Protein AF-Q01RL0-F1 (afdb_monomer_lite)

pLDDT: mean 75.85, std 22.31, range [28.84, 98.56]

Organism: Solibacter usitatus (strain Ellin6076) (NCBI:txid234267)

Radius of gyration: 27.6 Å; chains: 1; bounding box: 67×48×100 Å

Secondary structure (DSSP, 8-state):
---------------------------------------------------S-HHHHHHHTTTTGGGGEE-TT-PBPSSHHHHHHHHHTT---EEPPEEEEEESSEEE-S-EEE---S--S--B-S--SEE-S-TT-TT-EEEE-TTS-EEEE-TT-TT-GGG-SEE-S--S-TT-EEEE-TTS-EEEEPSSSS--EEEE-S-TT-TT-EEEEETTS-EEEES-B---

Sequence (228 aa):
MRLLPRITQLLTSQNHTIVKRTNEIDMRRLLIAAACLIIPGLTGAAAYAAGGSNSAAAALCQKGGYVNLTRADFSNFSNTGECVSYAAKGGKLVPIRATLVLTESTSITTPKCWEAVGPTGVTPTGTALWNSGTFQHEGASLCFQADGNLVIYEAGHVGDPAYAPWDTKTYNNPGAFLAFQGDGNLVIYTALPNPVPLWSSGTSGHPSDCVIFQGDGNLVIYPGCTKP

Structure (mmCIF, N/CA/C/O backbone):
data_AF-Q01RL0-F1
#
_entry.id   AF-Q01RL0-F1
#
loop_
_atom_site.group_PDB
_atom_site.id
_atom_site.type_symbol
_atom_site.label_atom_id
_atom_site.label_alt_id
_atom_site.label_comp_id
_atom_site.label_asym_id
_atom_site.label_entity_id
_atom_site.label_seq_id
_atom_site.pdbx_PDB_ins_code
_atom_site.Cartn_x
_atom_site.Cartn_y
_atom_site.Cartn_z
_atom_site.occupancy
_atom_site.B_iso_or_equiv
_atom_site.auth_seq_id
_atom_site.auth_comp_id
_atom_site.auth_asym_id
_atom_site.auth_atom_id
_atom_site.pdbx_PDB_model_num
ATOM 1 N N . MET A 1 1 ? 29.140 -3.242 73.134 1.00 39.56 1 MET A N 1
ATOM 2 C CA . MET A 1 1 ? 30.323 -4.098 72.881 1.00 39.56 1 MET A CA 1
ATOM 3 C C . MET A 1 1 ? 30.632 -4.027 71.385 1.00 39.56 1 MET A C 1
ATOM 5 O O . MET A 1 1 ? 29.720 -3.779 70.613 1.00 39.56 1 MET A O 1
ATOM 9 N N . ARG A 1 2 ? 31.914 -4.054 71.020 1.00 38.38 2 ARG A N 1
ATOM 10 C CA . ARG A 1 2 ? 32.546 -3.442 69.831 1.00 38.38 2 ARG A CA 1
ATOM 11 C C . ARG A 1 2 ? 32.530 -4.312 68.543 1.00 38.38 2 ARG A C 1
ATOM 13 O O . ARG A 1 2 ? 32.682 -5.518 68.654 1.00 38.38 2 ARG A O 1
ATOM 20 N N . LEU A 1 3 ? 32.547 -3.613 67.390 1.00 35.66 3 LEU A N 1
ATOM 21 C CA . LEU A 1 3 ? 33.226 -3.881 66.089 1.00 35.66 3 LEU A CA 1
ATOM 22 C C . LEU A 1 3 ? 32.624 -4.834 65.013 1.00 35.66 3 LEU A C 1
ATOM 24 O O . LEU A 1 3 ? 32.505 -6.035 65.209 1.00 35.66 3 LEU A O 1
ATOM 28 N N . LEU A 1 4 ? 32.401 -4.262 63.814 1.00 42.12 4 LEU A N 1
ATOM 29 C CA . LEU A 1 4 ? 32.601 -4.841 62.456 1.00 42.12 4 LEU A CA 1
ATOM 30 C C . LEU A 1 4 ? 34.046 -4.502 61.991 1.00 42.12 4 LEU A C 1
ATOM 32 O O . LEU A 1 4 ? 34.548 -3.487 62.491 1.00 42.12 4 LEU A O 1
ATOM 36 N N . PRO A 1 5 ? 34.740 -5.258 61.090 1.00 50.31 5 PRO A N 1
ATOM 37 C CA . PRO A 1 5 ? 34.628 -5.155 59.600 1.00 50.31 5 PRO A CA 1
ATOM 38 C C . PRO A 1 5 ? 34.891 -6.498 58.829 1.00 50.31 5 PRO A C 1
ATOM 40 O O . PRO A 1 5 ? 35.357 -7.456 59.426 1.00 50.31 5 PRO A O 1
ATOM 43 N N . ARG A 1 6 ? 34.432 -6.760 57.585 1.00 40.47 6 ARG A N 1
ATOM 44 C CA . ARG A 1 6 ? 34.770 -6.276 56.209 1.00 40.47 6 ARG A CA 1
ATOM 45 C C . ARG A 1 6 ? 36.117 -6.801 55.633 1.00 40.47 6 ARG A C 1
ATOM 47 O O . ARG A 1 6 ? 37.107 -6.741 56.344 1.00 40.47 6 ARG A O 1
ATOM 54 N N . ILE A 1 7 ? 36.123 -7.114 54.313 1.00 39.41 7 ILE A N 1
ATOM 55 C CA . ILE A 1 7 ? 37.240 -7.103 53.302 1.00 39.41 7 ILE A CA 1
ATOM 56 C C . ILE A 1 7 ? 37.708 -8.506 52.815 1.00 39.41 7 ILE A C 1
ATOM 58 O O . ILE A 1 7 ? 38.119 -9.317 53.629 1.00 39.41 7 ILE A O 1
ATOM 62 N N . THR A 1 8 ? 37.445 -8.951 51.567 1.00 33.75 8 THR A N 1
ATOM 63 C CA . THR A 1 8 ? 38.056 -8.673 50.223 1.00 33.75 8 THR A CA 1
ATOM 64 C C . THR A 1 8 ? 39.382 -9.408 49.949 1.00 33.75 8 THR A C 1
ATOM 66 O O . THR A 1 8 ? 40.339 -9.150 50.662 1.00 33.75 8 THR A O 1
ATOM 69 N N . GLN A 1 9 ? 39.460 -10.206 48.865 1.00 40.47 9 GLN A N 1
ATOM 70 C CA . GLN A 1 9 ? 40.556 -10.291 47.852 1.00 40.47 9 GLN A CA 1
ATOM 71 C C . GLN A 1 9 ? 40.310 -11.498 46.908 1.00 40.47 9 GLN A C 1
ATOM 73 O O . GLN A 1 9 ? 39.999 -12.582 47.379 1.00 40.47 9 GLN A O 1
ATOM 78 N N . LEU A 1 10 ? 40.140 -11.321 45.588 1.00 35.53 10 LEU A N 1
ATOM 79 C CA . LEU A 1 10 ? 41.112 -11.079 44.494 1.00 35.53 10 LEU A CA 1
ATOM 80 C C . LEU A 1 10 ? 41.833 -12.338 43.950 1.00 35.53 10 LEU A C 1
ATOM 82 O O . LEU A 1 10 ? 42.700 -12.904 44.595 1.00 35.53 10 LEU A O 1
ATOM 86 N N . LEU A 1 11 ? 41.443 -12.687 42.716 1.00 36.28 11 LEU A N 1
ATOM 87 C CA . LEU A 1 11 ? 42.214 -13.053 41.512 1.00 36.28 11 LEU A CA 1
ATOM 88 C C . LEU A 1 11 ? 43.572 -13.800 41.587 1.00 36.28 11 LEU A C 1
ATOM 90 O O . LEU A 1 11 ? 44.518 -13.378 42.239 1.00 36.28 11 LEU A O 1
ATOM 94 N N . THR A 1 12 ? 43.685 -14.725 40.620 1.00 32.41 12 THR A N 1
ATOM 95 C CA . THR A 1 12 ? 44.849 -15.182 39.820 1.00 32.41 12 THR A CA 1
ATOM 96 C C . THR A 1 12 ? 45.514 -16.518 40.169 1.00 32.41 12 THR A C 1
ATOM 98 O O . THR A 1 12 ? 46.127 -16.696 41.211 1.00 32.41 12 THR A O 1
ATOM 101 N N . SER A 1 13 ? 45.492 -17.430 39.190 1.00 37.41 13 SER A N 1
ATOM 102 C CA . SER A 1 13 ? 46.657 -18.239 38.819 1.00 37.41 13 SER A CA 1
ATOM 103 C C . SER A 1 13 ? 46.544 -18.638 37.344 1.00 37.41 13 SER A C 1
ATOM 105 O O . SER A 1 13 ? 45.484 -19.049 36.875 1.00 37.41 13 SER A O 1
ATOM 107 N N . GLN A 1 14 ? 47.636 -18.420 36.619 1.00 39.91 14 GLN A N 1
ATOM 108 C CA . GLN A 1 14 ? 47.822 -18.633 35.190 1.00 39.91 14 GLN A CA 1
ATOM 109 C C . GLN A 1 14 ? 48.605 -19.928 34.912 1.00 39.91 14 GLN A C 1
ATOM 111 O O . GLN A 1 14 ? 49.283 -20.449 35.792 1.00 39.91 14 GLN A O 1
ATOM 116 N N . ASN A 1 15 ? 48.614 -20.294 33.624 1.00 32.25 15 ASN A N 1
ATOM 117 C CA . ASN A 1 15 ? 49.614 -21.081 32.889 1.00 32.25 15 ASN A CA 1
ATOM 118 C C . ASN A 1 15 ? 49.440 -22.605 32.834 1.00 32.25 15 ASN A C 1
ATOM 120 O O . ASN A 1 15 ? 49.784 -23.323 33.763 1.00 32.25 15 ASN A O 1
ATOM 124 N N . HIS A 1 16 ? 49.095 -23.102 31.640 1.00 36.72 16 HIS A N 1
ATOM 125 C CA . HIS A 1 16 ? 50.080 -23.787 30.792 1.00 36.72 16 HIS A CA 1
ATOM 126 C C . HIS A 1 16 ? 49.623 -23.829 29.319 1.00 36.72 16 HIS A C 1
ATOM 128 O O . HIS A 1 16 ? 48.439 -23.923 29.005 1.00 36.72 16 HIS A O 1
ATOM 134 N N . THR A 1 17 ? 50.594 -23.694 28.422 1.00 34.09 17 THR A N 1
ATOM 135 C CA . THR A 1 17 ? 50.473 -23.319 27.008 1.00 34.09 17 THR A CA 1
ATOM 136 C C . THR A 1 17 ? 50.757 -24.504 26.061 1.00 34.09 17 THR A C 1
ATOM 138 O O . THR A 1 17 ? 51.666 -25.284 26.312 1.00 34.09 17 THR A O 1
ATOM 141 N N . ILE A 1 18 ? 50.060 -24.513 24.911 1.00 37.75 18 ILE A N 1
ATOM 142 C CA . ILE A 1 18 ? 50.479 -24.962 23.554 1.00 37.75 18 ILE A CA 1
ATOM 143 C C . ILE A 1 18 ? 50.519 -26.474 23.221 1.00 37.75 18 ILE A C 1
ATOM 145 O O . ILE A 1 18 ? 51.468 -27.167 23.559 1.00 37.75 18 ILE A O 1
ATOM 149 N N . VAL A 1 19 ? 49.623 -26.891 22.304 1.00 37.09 19 VAL A N 1
ATOM 150 C CA . VAL A 1 19 ? 49.990 -27.564 21.031 1.00 37.09 19 VAL A CA 1
ATOM 151 C C . VAL A 1 19 ? 49.124 -26.995 19.892 1.00 37.09 19 VAL A C 1
ATOM 153 O O . VAL A 1 19 ? 47.901 -27.084 19.914 1.00 37.09 19 VAL A O 1
ATOM 156 N N . LYS A 1 20 ? 49.786 -26.395 18.894 1.00 39.03 20 LYS A N 1
ATOM 157 C CA . LYS A 1 20 ? 49.239 -25.956 17.596 1.00 39.03 20 LYS A CA 1
ATOM 158 C C . LYS A 1 20 ? 48.933 -27.167 16.706 1.00 39.03 20 LYS A C 1
ATOM 160 O O . LYS A 1 20 ? 49.806 -28.024 16.619 1.00 39.03 20 LYS A O 1
ATOM 165 N N . ARG A 1 21 ? 47.843 -27.151 15.922 1.00 41.03 21 ARG A N 1
ATOM 166 C CA . ARG A 1 21 ? 47.849 -27.604 14.510 1.00 41.03 21 ARG A CA 1
ATOM 167 C C . ARG A 1 21 ? 46.807 -26.853 13.675 1.00 41.03 21 ARG A C 1
ATOM 169 O O . ARG A 1 21 ? 45.610 -26.938 13.918 1.00 41.03 21 ARG A O 1
ATOM 176 N N . THR A 1 22 ? 47.332 -26.116 12.707 1.00 36.75 22 THR A N 1
ATOM 177 C CA . THR A 1 22 ? 46.669 -25.456 11.583 1.00 36.75 22 THR A CA 1
ATOM 178 C C . THR A 1 22 ? 46.282 -26.516 10.547 1.00 36.75 22 THR A C 1
ATOM 180 O O . THR A 1 22 ? 47.123 -27.343 10.201 1.00 36.75 22 THR A O 1
ATOM 183 N N . ASN A 1 23 ? 45.047 -26.496 10.041 1.00 35.62 23 ASN A N 1
ATOM 184 C CA . ASN A 1 23 ? 44.663 -27.264 8.855 1.00 35.62 23 ASN A CA 1
ATOM 185 C C . ASN A 1 23 ? 44.933 -26.401 7.614 1.00 35.62 23 ASN A C 1
ATOM 187 O O . ASN A 1 23 ? 44.116 -25.554 7.261 1.00 35.62 23 ASN A O 1
ATOM 191 N N . GLU A 1 24 ? 46.090 -26.600 6.983 1.00 39.00 24 GLU A N 1
ATOM 192 C CA . GLU A 1 24 ? 46.357 -26.151 5.613 1.00 39.00 24 GLU A CA 1
ATOM 193 C C . GLU A 1 24 ? 45.951 -27.259 4.634 1.00 39.00 24 GLU A C 1
ATOM 195 O O . GLU A 1 24 ? 46.291 -28.428 4.821 1.00 39.00 24 GLU A O 1
ATOM 200 N N . ILE A 1 25 ? 45.199 -26.880 3.600 1.00 41.31 25 ILE A N 1
ATOM 201 C CA . ILE A 1 25 ? 44.825 -27.739 2.476 1.00 41.31 25 ILE A CA 1
ATOM 202 C C . ILE A 1 25 ? 45.999 -27.771 1.488 1.00 41.31 25 ILE A C 1
ATOM 204 O O . ILE A 1 25 ? 46.512 -26.734 1.073 1.00 41.31 25 ILE A O 1
ATOM 208 N N . ASP A 1 26 ? 46.411 -28.987 1.143 1.00 38.03 26 ASP A N 1
ATOM 209 C CA . ASP A 1 26 ? 47.574 -29.347 0.332 1.00 38.03 26 ASP A CA 1
ATOM 210 C C . ASP A 1 26 ? 47.423 -28.890 -1.137 1.00 38.03 26 ASP A C 1
ATOM 212 O O . ASP A 1 26 ? 46.569 -29.376 -1.880 1.00 38.03 26 ASP A O 1
ATOM 216 N N . MET A 1 27 ? 48.256 -27.933 -1.560 1.00 40.22 27 MET A N 1
ATOM 217 C CA . MET A 1 27 ? 48.308 -27.385 -2.919 1.00 40.22 27 MET A CA 1
ATOM 218 C C . MET A 1 27 ? 49.633 -27.776 -3.582 1.00 40.22 27 MET A C 1
ATOM 220 O O . MET A 1 27 ? 50.607 -27.022 -3.596 1.00 40.22 27 MET A O 1
ATOM 224 N N . ARG A 1 28 ? 49.675 -28.969 -4.181 1.00 38.81 28 ARG A N 1
ATOM 225 C CA . ARG A 1 28 ? 50.751 -29.386 -5.091 1.00 38.81 28 ARG A CA 1
ATOM 226 C C . ARG A 1 28 ? 50.179 -30.122 -6.298 1.00 38.81 28 ARG A C 1
ATOM 228 O O . ARG A 1 28 ? 49.996 -31.333 -6.246 1.00 38.81 28 ARG A O 1
ATOM 235 N N . ARG A 1 29 ? 49.984 -29.372 -7.393 1.00 39.53 29 ARG A N 1
ATOM 236 C CA . ARG A 1 29 ? 50.271 -29.707 -8.813 1.00 39.53 29 ARG A CA 1
ATOM 237 C C . ARG A 1 29 ? 49.299 -28.978 -9.751 1.00 39.53 29 ARG A C 1
ATOM 239 O O . ARG A 1 29 ? 48.262 -29.520 -10.091 1.00 39.53 29 ARG A O 1
ATOM 246 N N . LEU A 1 30 ? 49.680 -27.786 -10.208 1.00 33.44 30 LEU A N 1
ATOM 247 C CA . LEU A 1 30 ? 49.701 -27.425 -11.634 1.00 33.44 30 LEU A CA 1
ATOM 248 C C . LEU A 1 30 ? 50.437 -26.080 -11.772 1.00 33.44 30 LEU A C 1
ATOM 250 O O . LEU A 1 30 ? 49.963 -25.042 -11.324 1.00 33.44 30 LEU A O 1
ATOM 254 N N . LEU A 1 31 ? 51.638 -26.120 -12.343 1.00 33.47 31 LEU A N 1
ATOM 255 C CA . LEU A 1 31 ? 52.381 -24.944 -12.794 1.00 33.47 31 LEU A CA 1
ATOM 256 C C . LEU A 1 31 ? 51.983 -24.668 -14.253 1.00 33.47 31 LEU A C 1
ATOM 258 O O . LEU A 1 31 ? 51.948 -25.617 -15.033 1.00 33.47 31 LEU A O 1
ATOM 262 N N . ILE A 1 32 ? 51.739 -23.403 -14.619 1.00 34.50 32 ILE A N 1
ATOM 263 C CA . ILE A 1 32 ? 52.498 -22.619 -15.625 1.00 34.50 32 ILE A CA 1
ATOM 264 C C . ILE A 1 32 ? 51.778 -21.272 -15.903 1.00 34.50 32 ILE A C 1
ATOM 266 O O . ILE A 1 32 ? 50.686 -21.222 -16.456 1.00 34.50 32 ILE A O 1
ATOM 270 N N . ALA A 1 33 ? 52.452 -20.208 -15.450 1.00 30.38 33 ALA A N 1
ATOM 271 C CA . ALA A 1 33 ? 52.572 -18.814 -15.907 1.00 30.38 33 ALA A CA 1
ATOM 272 C C . ALA A 1 33 ? 51.524 -18.132 -16.822 1.00 30.38 33 ALA A C 1
ATOM 274 O O . ALA A 1 33 ? 51.366 -18.505 -17.978 1.00 30.38 33 ALA A O 1
ATOM 275 N N . ALA A 1 34 ? 51.042 -16.958 -16.386 1.00 32.41 34 ALA A N 1
ATOM 276 C CA . ALA A 1 34 ? 51.386 -15.659 -16.995 1.00 32.41 34 ALA A CA 1
ATOM 277 C C . ALA A 1 34 ? 50.993 -14.497 -16.057 1.00 32.41 34 ALA A C 1
ATOM 279 O O . ALA A 1 34 ? 49.969 -14.539 -15.383 1.00 32.41 34 ALA A O 1
ATOM 280 N N . ALA A 1 35 ? 51.856 -13.486 -15.979 1.00 35.03 35 ALA A N 1
ATOM 281 C CA . ALA A 1 35 ? 51.817 -12.397 -15.012 1.00 35.03 35 ALA A CA 1
ATOM 282 C C . ALA A 1 35 ? 51.050 -11.149 -15.497 1.00 35.03 35 ALA A C 1
ATOM 284 O O . ALA A 1 35 ? 51.002 -10.870 -16.689 1.00 35.03 35 ALA A O 1
ATOM 285 N N . CYS A 1 36 ? 50.636 -10.347 -14.505 1.00 28.84 36 CYS A N 1
ATOM 286 C CA . CYS A 1 36 ? 50.471 -8.883 -14.510 1.00 28.84 36 CYS A CA 1
ATOM 287 C C . CYS A 1 36 ? 49.269 -8.250 -15.245 1.00 28.84 36 CYS A C 1
ATOM 289 O O . CYS A 1 36 ? 49.280 -8.094 -16.458 1.00 28.84 36 CYS A O 1
ATOM 291 N N . LEU A 1 37 ? 48.313 -7.700 -14.480 1.00 34.94 37 LEU A N 1
ATOM 292 C CA . LEU A 1 37 ? 48.250 -6.257 -14.174 1.00 34.94 37 LEU A CA 1
ATOM 293 C C . LEU A 1 37 ? 47.129 -5.969 -13.157 1.00 34.94 37 LEU A C 1
ATOM 295 O O . LEU A 1 37 ? 45.993 -6.409 -13.303 1.00 34.94 37 LEU A O 1
ATOM 299 N N . ILE A 1 38 ? 47.480 -5.222 -12.113 1.00 44.38 38 ILE A N 1
ATOM 300 C CA . ILE A 1 38 ? 46.577 -4.693 -11.089 1.00 44.38 38 ILE A CA 1
ATOM 301 C C . ILE A 1 38 ? 45.907 -3.428 -11.640 1.00 44.38 38 ILE A C 1
ATOM 303 O O . ILE A 1 38 ? 46.606 -2.528 -12.098 1.00 44.38 38 ILE A O 1
ATOM 307 N N . ILE A 1 39 ? 44.585 -3.307 -11.493 1.00 44.38 39 ILE A N 1
ATOM 308 C CA . ILE A 1 39 ? 43.911 -2.008 -11.350 1.00 44.38 39 ILE A CA 1
ATOM 309 C C . ILE A 1 39 ? 42.979 -2.115 -10.132 1.00 44.38 39 ILE A C 1
ATOM 311 O O . ILE A 1 39 ? 42.116 -2.995 -10.125 1.00 44.38 39 ILE A O 1
ATOM 315 N N . PRO A 1 40 ? 43.118 -1.266 -9.095 1.00 46.03 40 PRO A N 1
ATOM 316 C CA . PRO A 1 40 ? 42.150 -1.195 -8.014 1.00 46.03 40 PRO A CA 1
ATOM 317 C C . PRO A 1 40 ? 41.043 -0.193 -8.373 1.00 46.03 40 PRO A C 1
ATOM 319 O O . PRO A 1 40 ? 41.316 0.962 -8.689 1.00 46.03 40 PRO A O 1
ATOM 322 N N . GLY A 1 41 ? 39.787 -0.625 -8.284 1.00 40.88 41 GLY A N 1
ATOM 323 C CA . GLY A 1 41 ? 38.614 0.244 -8.355 1.00 40.88 41 GLY A CA 1
ATOM 324 C C . GLY A 1 41 ? 37.549 -0.252 -7.385 1.00 40.88 41 GLY A C 1
ATOM 325 O O . GLY A 1 41 ? 36.874 -1.241 -7.657 1.00 40.88 41 GLY A O 1
ATOM 326 N N . LEU A 1 42 ? 37.446 0.405 -6.228 1.00 45.66 42 LEU A N 1
ATOM 327 C CA . LEU A 1 42 ? 36.447 0.121 -5.203 1.00 45.66 42 LEU A CA 1
ATOM 328 C C . LEU A 1 42 ? 35.035 0.530 -5.662 1.00 45.66 42 LEU A C 1
ATOM 330 O O . LEU A 1 42 ? 34.786 1.678 -6.012 1.00 45.66 42 LEU A O 1
ATOM 334 N N . THR A 1 43 ? 34.135 -0.453 -5.583 1.00 49.03 43 THR A N 1
ATOM 335 C CA . THR A 1 43 ? 32.727 -0.386 -5.148 1.00 49.03 43 THR A CA 1
ATOM 336 C C . THR A 1 43 ? 31.850 0.736 -5.713 1.00 49.03 43 THR A C 1
ATOM 338 O O . THR A 1 43 ? 31.499 1.688 -5.019 1.00 49.03 43 THR A O 1
ATOM 341 N N . GLY A 1 44 ? 31.384 0.540 -6.946 1.00 40.25 44 GLY A N 1
ATOM 342 C CA . GLY A 1 44 ? 30.078 1.032 -7.386 1.00 40.25 44 GLY A CA 1
ATOM 343 C C . GLY A 1 44 ? 29.024 -0.055 -7.170 1.00 40.25 44 GLY A C 1
ATOM 344 O O . GLY A 1 44 ? 29.307 -1.233 -7.390 1.00 40.25 44 GLY A O 1
ATOM 345 N N . ALA A 1 45 ? 27.831 0.331 -6.712 1.00 39.97 45 ALA A N 1
ATOM 346 C CA . ALA A 1 45 ? 26.678 -0.552 -6.566 1.00 39.97 45 ALA A CA 1
ATOM 347 C C . ALA A 1 45 ? 26.514 -1.436 -7.810 1.00 39.97 45 ALA A C 1
ATOM 349 O O . ALA A 1 45 ? 26.543 -0.933 -8.936 1.00 39.97 45 ALA A O 1
ATOM 350 N N . ALA A 1 46 ? 26.348 -2.744 -7.611 1.00 40.34 46 ALA A N 1
ATOM 351 C CA . ALA A 1 46 ? 26.111 -3.677 -8.699 1.00 40.34 46 ALA A CA 1
ATOM 352 C C . ALA A 1 46 ? 24.744 -3.373 -9.332 1.00 40.34 46 ALA A C 1
ATOM 354 O O . ALA A 1 46 ? 23.719 -3.952 -8.982 1.00 40.34 46 ALA A O 1
ATOM 355 N N . ALA A 1 47 ? 24.719 -2.457 -10.297 1.00 38.72 47 ALA A N 1
ATOM 356 C CA . ALA A 1 47 ? 23.797 -2.604 -11.399 1.00 38.72 47 ALA A CA 1
ATOM 357 C C . ALA A 1 47 ? 24.166 -3.941 -12.043 1.00 38.72 47 ALA A C 1
ATOM 359 O O . ALA A 1 47 ? 25.307 -4.111 -12.474 1.00 38.72 47 ALA A O 1
ATOM 360 N N . TYR A 1 48 ? 23.236 -4.896 -12.071 1.00 38.00 48 TYR A N 1
ATOM 361 C CA . TYR A 1 48 ? 23.371 -6.067 -12.928 1.00 38.00 48 TYR A CA 1
ATOM 362 C C . TYR A 1 48 ? 23.583 -5.552 -14.358 1.00 38.00 48 TYR A C 1
ATOM 364 O O . TYR A 1 48 ? 22.641 -5.130 -15.029 1.00 38.00 48 TYR A O 1
ATOM 372 N N . ALA A 1 49 ? 24.842 -5.489 -14.793 1.00 41.19 49 ALA A N 1
ATOM 373 C CA . ALA A 1 49 ? 25.179 -5.263 -16.181 1.00 41.19 49 ALA A CA 1
ATOM 374 C C . ALA A 1 49 ? 24.624 -6.460 -16.952 1.00 41.19 49 ALA A C 1
ATOM 376 O O . ALA A 1 49 ? 24.840 -7.613 -16.575 1.00 41.19 49 ALA A O 1
ATOM 377 N N . ALA A 1 50 ? 23.842 -6.163 -17.984 1.00 43.94 50 ALA A N 1
ATOM 378 C CA . ALA A 1 50 ? 23.179 -7.127 -18.838 1.00 43.94 50 ALA A CA 1
ATOM 379 C C . ALA A 1 50 ? 24.194 -8.111 -19.453 1.00 43.94 50 ALA A C 1
ATOM 381 O O . ALA A 1 50 ? 24.820 -7.821 -20.465 1.00 43.94 50 ALA A O 1
ATOM 382 N N . GLY A 1 51 ? 24.371 -9.272 -18.818 1.00 46.28 51 GLY A N 1
ATOM 383 C CA . GLY A 1 51 ? 25.088 -10.427 -19.371 1.00 46.28 51 GLY A CA 1
ATOM 384 C C . GLY A 1 51 ? 24.155 -11.534 -19.877 1.00 46.28 51 GLY A C 1
ATOM 385 O O . GLY A 1 51 ? 24.625 -12.565 -20.348 1.00 46.28 51 GLY A O 1
ATOM 386 N N . GLY A 1 52 ? 22.836 -11.350 -19.757 1.00 60.03 52 GLY A N 1
ATOM 387 C CA . GLY A 1 52 ? 21.819 -12.302 -20.210 1.00 60.03 52 GLY A CA 1
ATOM 388 C C . GLY A 1 52 ? 21.197 -11.886 -21.541 1.00 60.03 52 GLY A C 1
ATOM 389 O O . GLY A 1 52 ? 21.084 -10.698 -21.834 1.00 60.03 52 GLY A O 1
ATOM 390 N N . SER A 1 53 ? 20.764 -12.860 -22.345 1.00 76.19 53 SER A N 1
ATOM 391 C CA . SER A 1 53 ? 19.998 -12.589 -23.565 1.00 76.19 53 SER A CA 1
ATOM 392 C C . SER A 1 53 ? 18.675 -11.886 -23.237 1.00 76.19 53 SER A C 1
ATOM 394 O O . SER A 1 53 ? 18.090 -12.106 -22.174 1.00 76.19 53 SER A O 1
ATOM 396 N N . ASN A 1 54 ? 18.149 -11.090 -24.171 1.00 81.44 54 ASN A N 1
ATOM 397 C CA . ASN A 1 54 ? 16.843 -10.434 -24.014 1.00 81.44 54 ASN A CA 1
ATOM 398 C C . ASN A 1 54 ? 15.726 -11.436 -23.660 1.00 81.44 54 ASN A C 1
ATOM 400 O O . ASN A 1 54 ? 14.789 -11.106 -22.939 1.00 81.44 54 ASN A O 1
ATOM 404 N N . SER A 1 55 ? 15.848 -12.687 -24.114 1.00 82.19 55 SER A N 1
ATOM 405 C CA . SER A 1 55 ? 14.940 -13.786 -23.771 1.00 82.19 55 SER A CA 1
ATOM 406 C C . SER A 1 55 ? 15.013 -14.190 -22.295 1.00 82.19 55 SER A C 1
ATOM 408 O O . SER A 1 55 ? 13.981 -14.493 -21.701 1.00 82.19 55 SER A O 1
ATOM 410 N N . ALA A 1 56 ? 16.202 -14.171 -21.685 1.00 85.06 56 ALA A N 1
ATOM 411 C CA . ALA A 1 56 ? 16.369 -14.426 -20.255 1.00 85.06 56 ALA A CA 1
ATOM 412 C C . ALA A 1 56 ? 15.762 -13.293 -19.414 1.00 85.06 56 ALA A C 1
ATOM 414 O O . ALA A 1 56 ? 15.079 -13.561 -18.430 1.00 85.06 56 ALA A O 1
ATOM 415 N N . ALA A 1 57 ? 15.934 -12.038 -19.840 1.00 83.06 57 ALA A N 1
ATOM 416 C CA . ALA A 1 57 ? 15.274 -10.897 -19.206 1.00 83.06 57 ALA A CA 1
ATOM 417 C C . ALA A 1 57 ? 13.742 -10.992 -19.337 1.00 83.06 57 ALA A C 1
ATOM 419 O O . ALA A 1 57 ? 13.024 -10.869 -18.350 1.00 83.06 57 ALA A O 1
ATOM 420 N N . ALA A 1 58 ? 13.230 -11.310 -20.528 1.00 90.00 58 ALA A N 1
ATOM 421 C CA . ALA A 1 58 ? 11.799 -11.495 -20.761 1.00 90.00 58 ALA A CA 1
ATOM 422 C C . ALA A 1 58 ? 11.191 -12.639 -19.932 1.00 90.00 58 ALA A C 1
ATOM 424 O O . ALA A 1 58 ? 10.011 -12.584 -19.588 1.00 90.00 58 ALA A O 1
ATOM 425 N N . ALA A 1 59 ? 11.977 -13.658 -19.572 1.00 90.06 59 ALA A N 1
ATOM 426 C CA . ALA A 1 59 ? 11.521 -14.727 -18.689 1.00 90.06 59 ALA A CA 1
ATOM 427 C C . ALA A 1 59 ? 11.196 -14.224 -17.271 1.00 90.06 59 ALA A C 1
ATOM 429 O O . ALA A 1 59 ? 10.290 -14.767 -16.643 1.00 90.06 59 ALA A O 1
ATOM 430 N N . LEU A 1 60 ? 11.856 -13.160 -16.794 1.00 84.25 60 LEU A N 1
ATOM 431 C CA . LEU A 1 60 ? 11.581 -12.556 -15.482 1.00 84.25 60 LEU A CA 1
ATOM 432 C C . LEU A 1 60 ? 10.183 -11.924 -15.406 1.00 84.25 60 LEU A C 1
ATOM 434 O O . LEU A 1 60 ? 9.608 -11.820 -14.331 1.00 84.25 60 LEU A O 1
ATOM 438 N N . CYS A 1 61 ? 9.614 -11.533 -16.546 1.00 87.38 61 CYS A N 1
ATOM 439 C CA . CYS A 1 61 ? 8.276 -10.951 -16.634 1.00 87.38 61 CYS A CA 1
ATOM 440 C C . CYS A 1 61 ? 7.142 -11.991 -16.564 1.00 87.38 61 CYS A C 1
ATOM 442 O O . CYS A 1 61 ? 5.980 -11.641 -16.328 1.00 87.38 61 CYS A O 1
ATOM 444 N N . GLN A 1 62 ? 7.457 -13.258 -16.842 1.00 87.75 62 GLN A N 1
ATOM 445 C CA . GLN A 1 62 ? 6.484 -14.344 -16.967 1.00 87.75 62 GLN A CA 1
ATOM 446 C C . GLN A 1 62 ? 5.943 -14.779 -15.602 1.00 87.75 62 GLN A C 1
ATOM 448 O O . GLN A 1 62 ? 6.516 -14.467 -14.563 1.00 87.75 62 GLN A O 1
ATOM 453 N N . LYS A 1 63 ? 4.833 -15.532 -15.599 1.00 79.12 63 LYS A N 1
ATOM 454 C CA . LYS A 1 63 ? 4.202 -16.070 -14.373 1.00 79.12 63 LYS A CA 1
ATOM 455 C C . LYS A 1 63 ? 3.906 -14.991 -13.316 1.00 79.12 63 LYS A C 1
ATOM 457 O O . LYS A 1 63 ? 4.066 -15.220 -12.124 1.00 79.12 63 LYS A O 1
ATOM 462 N N . GLY A 1 64 ? 3.512 -13.802 -13.770 1.00 68.19 64 GL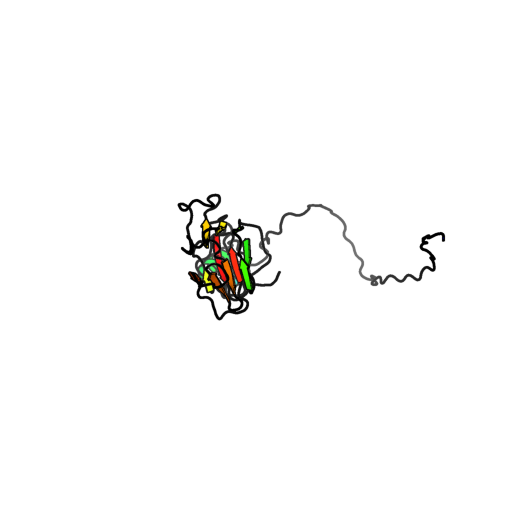Y A N 1
ATOM 463 C CA . GLY A 1 64 ? 3.248 -12.660 -12.898 1.00 68.19 64 GLY A CA 1
ATOM 464 C C . GLY A 1 64 ? 4.490 -11.870 -12.488 1.00 68.19 64 GLY A C 1
ATOM 465 O O . GLY A 1 64 ? 4.322 -10.804 -11.927 1.00 68.19 64 GLY A O 1
ATOM 466 N N . GLY A 1 65 ? 5.716 -12.291 -12.824 1.00 72.75 65 GLY A N 1
ATOM 467 C CA . GLY A 1 65 ? 6.942 -11.605 -12.394 1.00 72.75 65 GLY A CA 1
ATOM 468 C C . GLY A 1 65 ? 7.065 -10.142 -12.846 1.00 72.75 65 GLY A C 1
ATOM 469 O O . GLY A 1 65 ? 7.764 -9.365 -12.203 1.00 72.75 65 GLY A O 1
ATOM 470 N N . TYR A 1 66 ? 6.323 -9.726 -13.881 1.00 79.06 66 TYR A N 1
ATOM 471 C CA . TYR A 1 66 ? 6.239 -8.322 -14.298 1.00 79.06 66 TYR A CA 1
ATOM 472 C C . TYR A 1 66 ? 5.783 -7.369 -13.186 1.00 79.06 66 TYR A C 1
ATOM 474 O O . TYR A 1 66 ? 6.168 -6.208 -13.210 1.00 79.06 66 TYR A O 1
ATOM 482 N N . VAL A 1 67 ? 4.998 -7.845 -12.214 1.00 70.62 67 VAL A N 1
ATOM 483 C CA . VAL A 1 67 ? 4.526 -7.030 -11.082 1.00 70.62 67 VAL A CA 1
ATOM 484 C C . VAL A 1 67 ? 5.622 -6.729 -10.065 1.00 70.62 67 VAL A C 1
ATOM 486 O O . VAL A 1 67 ? 5.350 -6.016 -9.112 1.00 70.62 67 VAL A O 1
ATOM 489 N N . ASN A 1 68 ? 6.812 -7.318 -10.221 1.00 71.06 68 ASN A N 1
ATOM 490 C CA . ASN A 1 68 ? 7.981 -7.127 -9.357 1.00 71.06 68 ASN A CA 1
ATOM 491 C C . ASN A 1 68 ? 9.085 -6.332 -10.059 1.00 71.06 68 ASN A C 1
ATOM 493 O O . ASN A 1 68 ? 10.197 -6.200 -9.539 1.00 71.06 68 ASN A O 1
ATOM 497 N N . LEU A 1 69 ? 8.798 -5.858 -11.269 1.00 77.25 69 LEU A N 1
ATOM 498 C CA . LEU A 1 69 ? 9.758 -5.253 -12.164 1.00 77.25 69 LEU A CA 1
ATOM 499 C C . LEU A 1 69 ? 9.189 -3.957 -12.710 1.00 77.25 69 LEU A C 1
ATOM 501 O O . LEU A 1 69 ? 8.028 -3.870 -13.097 1.00 77.25 69 LEU A O 1
ATOM 505 N N . THR A 1 70 ? 10.058 -2.976 -12.824 1.00 75.00 70 THR A N 1
ATOM 506 C CA . THR A 1 70 ? 9.784 -1.713 -13.481 1.00 75.00 70 THR A CA 1
ATOM 507 C C . THR A 1 70 ? 10.758 -1.515 -14.629 1.00 75.00 70 THR A C 1
ATOM 509 O O . THR A 1 70 ? 11.723 -2.269 -14.820 1.00 75.00 70 THR A O 1
ATOM 512 N N . ARG A 1 71 ? 10.483 -0.510 -15.450 1.00 85.00 71 ARG A N 1
ATOM 513 C CA . ARG A 1 71 ? 11.445 -0.004 -16.426 1.00 85.00 71 ARG A CA 1
ATOM 514 C C . ARG A 1 71 ? 12.598 0.717 -15.721 1.00 85.00 71 ARG A C 1
ATOM 516 O O . ARG A 1 71 ? 12.589 0.948 -14.516 1.00 85.00 71 ARG A O 1
ATOM 523 N N . ALA A 1 72 ? 13.607 1.115 -16.492 1.00 80.06 72 ALA A N 1
ATOM 524 C CA . ALA A 1 72 ? 14.713 1.932 -15.986 1.00 80.06 72 ALA A CA 1
ATOM 525 C C . ALA A 1 72 ? 14.270 3.276 -15.378 1.00 80.06 72 ALA A C 1
ATOM 527 O O . ALA A 1 72 ? 14.964 3.791 -14.507 1.00 80.06 72 ALA A O 1
ATOM 528 N N . ASP A 1 73 ? 13.147 3.812 -15.858 1.00 70.75 73 ASP A N 1
ATOM 529 C CA . ASP A 1 73 ? 12.475 5.020 -15.372 1.00 70.75 73 ASP A CA 1
ATOM 530 C C . ASP A 1 73 ? 11.413 4.708 -14.307 1.00 70.75 73 ASP A C 1
ATOM 532 O O . ASP A 1 73 ? 10.484 5.474 -14.140 1.00 70.75 73 ASP A O 1
ATOM 536 N N . PHE A 1 74 ? 11.493 3.527 -13.689 1.00 64.44 74 PHE A N 1
ATOM 537 C CA . PHE A 1 74 ? 10.591 2.999 -12.665 1.00 64.44 74 PHE A CA 1
ATOM 538 C C . PHE A 1 74 ? 9.098 2.949 -13.006 1.00 64.44 74 PHE A C 1
ATOM 540 O O . PHE A 1 74 ? 8.299 2.548 -12.163 1.00 64.44 74 PHE A O 1
ATOM 547 N N . SER A 1 75 ? 8.711 3.206 -14.255 1.00 67.69 75 SER A N 1
ATOM 548 C CA . SER A 1 75 ? 7.338 2.979 -14.685 1.00 67.69 75 SER A CA 1
ATOM 549 C C . SER A 1 75 ? 7.005 1.481 -14.698 1.00 67.69 75 SER A C 1
ATOM 551 O O . SER A 1 75 ? 7.781 0.638 -15.171 1.00 67.69 75 SER A O 1
ATOM 553 N N . ASN A 1 76 ? 5.820 1.147 -14.191 1.00 70.38 76 ASN A N 1
ATOM 554 C CA . ASN A 1 76 ? 5.333 -0.227 -14.118 1.00 70.38 76 ASN A CA 1
ATOM 555 C C . ASN A 1 76 ? 4.913 -0.787 -15.474 1.00 70.38 76 ASN A C 1
ATOM 557 O O . ASN A 1 76 ? 4.581 -0.059 -16.415 1.00 70.38 76 ASN A O 1
ATOM 561 N N . PHE A 1 77 ? 4.862 -2.114 -15.544 1.00 79.06 77 PHE A N 1
ATOM 562 C CA . PHE A 1 77 ? 4.220 -2.826 -16.638 1.00 79.06 77 PHE A CA 1
ATOM 563 C C . PHE A 1 77 ? 2.767 -3.137 -16.278 1.00 79.06 77 PHE A C 1
ATOM 565 O O . PHE A 1 77 ? 2.480 -3.687 -15.219 1.00 79.06 77 PHE A O 1
ATOM 572 N N . SER A 1 78 ? 1.851 -2.837 -17.189 1.00 78.31 78 SER A N 1
ATOM 573 C CA . SER A 1 78 ? 0.412 -3.071 -17.036 1.00 78.31 78 SER A CA 1
ATOM 574 C C 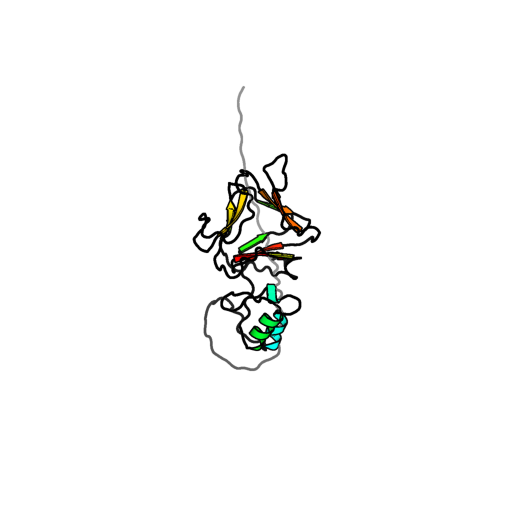. SER A 1 78 ? 0.065 -4.557 -17.126 1.00 78.31 78 SER A C 1
ATOM 576 O O . SER A 1 78 ? -0.961 -5.000 -16.619 1.00 78.31 78 SER A O 1
ATOM 578 N N . ASN A 1 79 ? 0.897 -5.342 -17.815 1.00 79.31 79 ASN A N 1
ATOM 579 C CA . ASN A 1 79 ? 0.729 -6.783 -17.962 1.00 79.31 79 ASN A CA 1
ATOM 580 C C . ASN A 1 79 ? 2.051 -7.475 -18.330 1.00 79.31 79 ASN A C 1
ATOM 582 O O . ASN A 1 79 ? 3.029 -6.843 -18.741 1.00 79.31 79 ASN A O 1
ATOM 586 N N . THR A 1 80 ? 2.053 -8.809 -18.252 1.00 88.94 80 THR A N 1
ATOM 587 C CA . THR A 1 80 ? 3.186 -9.650 -18.663 1.00 88.94 80 THR A CA 1
ATOM 588 C C . THR A 1 80 ? 3.665 -9.343 -20.080 1.00 88.94 80 THR A C 1
ATOM 590 O O . THR A 1 80 ? 4.870 -9.260 -20.300 1.00 88.94 80 THR A O 1
ATOM 593 N N . GLY A 1 81 ? 2.754 -9.160 -21.041 1.00 93.06 81 GLY A N 1
ATOM 594 C CA . GLY A 1 81 ? 3.103 -8.928 -22.445 1.00 93.06 81 GLY A CA 1
ATOM 595 C C . GLY A 1 81 ? 3.901 -7.643 -22.654 1.00 93.06 81 GLY A C 1
ATOM 596 O O . GLY A 1 81 ? 4.862 -7.625 -23.421 1.00 93.06 81 GLY A O 1
ATOM 597 N N . GLU A 1 82 ? 3.559 -6.588 -21.921 1.00 94.62 82 GLU A N 1
ATOM 598 C CA . GLU A 1 82 ? 4.261 -5.310 -21.960 1.00 94.62 82 GLU A CA 1
ATOM 599 C C . GLU A 1 82 ? 5.689 -5.424 -21.412 1.00 94.62 82 GLU A C 1
ATOM 601 O O . GLU A 1 82 ? 6.636 -5.000 -22.079 1.00 94.62 82 GLU A O 1
ATOM 606 N N . CYS A 1 83 ? 5.855 -6.069 -20.252 1.00 91.56 83 CYS A N 1
ATOM 607 C CA . CYS A 1 83 ? 7.166 -6.342 -19.654 1.00 91.56 83 CYS A CA 1
ATOM 608 C C . CYS A 1 83 ? 8.033 -7.211 -20.566 1.00 91.56 83 CYS A C 1
ATOM 610 O O . CYS A 1 83 ? 9.182 -6.872 -20.850 1.00 91.56 83 CYS A O 1
ATOM 612 N N . VAL A 1 84 ? 7.463 -8.300 -21.091 1.00 95.06 84 VAL A N 1
ATOM 613 C CA . VAL A 1 84 ? 8.136 -9.206 -22.031 1.00 95.06 84 VAL A CA 1
ATOM 614 C C . VAL A 1 84 ? 8.576 -8.451 -23.280 1.00 95.06 84 VAL A C 1
ATOM 616 O O . VAL A 1 84 ? 9.722 -8.587 -23.690 1.00 95.06 84 VAL A O 1
ATOM 619 N N . SER A 1 85 ? 7.699 -7.634 -23.869 1.00 95.19 85 SER A N 1
ATOM 620 C CA . SER A 1 85 ? 8.012 -6.817 -25.048 1.00 95.19 85 SER A CA 1
ATOM 621 C C . SER A 1 85 ? 9.134 -5.819 -24.759 1.00 95.19 85 SER A C 1
ATOM 623 O O . SER A 1 85 ? 10.053 -5.681 -25.567 1.00 95.19 85 SER A O 1
ATOM 625 N N . TYR A 1 86 ? 9.094 -5.143 -23.610 1.00 94.38 86 TYR A N 1
ATOM 626 C CA . TYR A 1 86 ? 10.136 -4.208 -23.197 1.00 94.38 86 TYR A CA 1
ATOM 627 C C . TYR A 1 86 ? 11.491 -4.908 -23.027 1.00 94.38 86 TYR A C 1
ATOM 629 O O . TYR A 1 86 ? 12.477 -4.489 -23.633 1.00 94.38 86 TYR A O 1
ATOM 637 N N . ALA A 1 87 ? 11.531 -6.021 -22.293 1.00 94.56 87 ALA A N 1
ATOM 638 C CA . ALA A 1 87 ? 12.743 -6.808 -22.076 1.00 94.56 87 ALA A CA 1
ATOM 639 C C . ALA A 1 87 ? 13.286 -7.426 -23.376 1.00 94.56 87 ALA A C 1
ATOM 641 O O . ALA A 1 87 ? 14.486 -7.377 -23.640 1.00 94.56 87 ALA A O 1
ATOM 642 N N . ALA A 1 88 ? 12.404 -7.944 -24.238 1.00 93.25 88 ALA A N 1
ATOM 643 C CA . ALA A 1 88 ? 12.762 -8.505 -25.540 1.00 93.25 88 ALA A CA 1
ATOM 644 C C . ALA A 1 88 ? 13.431 -7.466 -26.459 1.00 93.25 88 ALA A C 1
ATOM 646 O O . ALA A 1 88 ? 14.320 -7.809 -27.242 1.00 93.25 88 ALA A O 1
ATOM 647 N N . LYS A 1 89 ? 13.043 -6.193 -26.327 1.00 93.62 89 LYS A N 1
ATOM 648 C CA . LYS A 1 89 ? 13.628 -5.044 -27.035 1.00 93.62 89 LYS A CA 1
ATOM 649 C C . LYS A 1 89 ? 14.901 -4.497 -26.370 1.00 93.62 89 LYS A C 1
ATOM 651 O O . LYS A 1 89 ? 15.396 -3.457 -26.792 1.00 93.62 89 LYS A O 1
ATOM 656 N N . GLY A 1 90 ? 15.440 -5.181 -25.358 1.00 90.25 90 GLY A N 1
ATOM 657 C CA . GLY A 1 90 ? 16.648 -4.770 -24.635 1.00 90.25 90 GLY A CA 1
ATOM 658 C C . GLY A 1 90 ? 16.396 -3.746 -23.525 1.00 90.25 90 GLY A C 1
ATOM 659 O O . GLY A 1 90 ? 17.340 -3.140 -23.023 1.00 90.25 90 GLY A O 1
ATOM 660 N N . GLY A 1 91 ? 15.137 -3.535 -23.136 1.00 91.69 91 GLY A N 1
ATOM 661 C CA . GLY A 1 91 ? 14.782 -2.692 -22.003 1.00 91.69 91 GLY A CA 1
ATOM 662 C C . GLY A 1 91 ? 15.346 -3.235 -20.688 1.00 91.69 91 GLY A C 1
ATOM 663 O O . GLY A 1 91 ? 15.365 -4.444 -20.448 1.00 91.69 91 GLY A O 1
ATOM 664 N N . LYS A 1 92 ? 15.806 -2.333 -19.816 1.00 89.44 92 LYS A N 1
ATOM 665 C CA . LYS A 1 92 ? 16.379 -2.690 -18.516 1.00 89.44 92 LYS A CA 1
ATOM 666 C C . LYS A 1 92 ? 15.268 -2.888 -17.491 1.00 89.44 92 LYS A C 1
ATOM 668 O O . LYS A 1 92 ? 14.628 -1.926 -17.078 1.00 89.44 92 LYS A O 1
ATOM 673 N N . LEU A 1 93 ? 15.087 -4.131 -17.066 1.00 86.00 93 LEU A N 1
ATOM 674 C CA . LEU A 1 93 ? 14.201 -4.477 -15.962 1.00 86.00 93 LEU A CA 1
ATOM 675 C C . LEU A 1 93 ? 14.871 -4.116 -14.636 1.00 86.00 93 LEU A C 1
ATOM 677 O O . LEU A 1 93 ? 16.018 -4.494 -14.386 1.00 86.00 93 LEU A O 1
ATOM 681 N N . VAL A 1 94 ? 14.158 -3.378 -13.797 1.00 77.50 94 VAL A N 1
ATOM 682 C CA . VAL A 1 94 ? 14.619 -2.963 -12.475 1.00 77.50 94 VAL A CA 1
ATOM 683 C C . VAL A 1 94 ? 13.696 -3.588 -11.433 1.00 77.50 94 VAL A C 1
ATOM 685 O O . VAL A 1 94 ? 12.487 -3.445 -11.558 1.00 77.50 94 VAL A O 1
ATOM 688 N N . PRO A 1 95 ? 14.212 -4.299 -10.415 1.00 74.81 95 PRO A N 1
ATOM 689 C CA . PRO A 1 95 ? 13.374 -4.769 -9.320 1.00 74.81 95 PRO A CA 1
ATOM 690 C C . PRO A 1 95 ? 12.687 -3.598 -8.626 1.00 74.81 95 PRO A C 1
ATOM 692 O O . PRO A 1 95 ? 13.311 -2.554 -8.405 1.00 74.81 95 PRO A O 1
ATOM 695 N N . ILE A 1 96 ? 11.424 -3.786 -8.256 1.00 69.44 96 ILE A N 1
ATOM 696 C CA . ILE A 1 96 ? 10.692 -2.790 -7.484 1.00 69.44 96 ILE A CA 1
ATOM 697 C C . ILE A 1 96 ? 11.462 -2.460 -6.201 1.00 69.44 96 ILE A C 1
ATOM 699 O O . ILE A 1 96 ? 11.862 -3.339 -5.436 1.00 69.44 96 ILE A O 1
ATOM 703 N N . ARG A 1 97 ? 11.684 -1.165 -5.975 1.00 72.88 97 ARG A N 1
ATOM 704 C CA . ARG A 1 97 ? 12.250 -0.649 -4.725 1.00 72.88 97 ARG A CA 1
ATOM 705 C C . ARG A 1 97 ? 11.159 -0.732 -3.666 1.00 72.88 97 ARG A C 1
ATOM 707 O O . ARG A 1 97 ? 10.018 -0.438 -3.976 1.00 72.88 97 ARG A O 1
ATOM 714 N N . ALA A 1 98 ? 11.470 -1.148 -2.450 1.00 68.31 98 ALA A N 1
ATOM 715 C CA . ALA A 1 98 ? 10.487 -1.263 -1.379 1.00 68.31 98 ALA A CA 1
ATOM 716 C C . ALA A 1 98 ? 10.923 -0.398 -0.206 1.00 68.31 98 ALA A C 1
ATOM 718 O O . ALA A 1 98 ? 12.106 -0.225 0.042 1.00 68.31 98 ALA A O 1
ATOM 719 N N . THR A 1 99 ? 9.960 0.154 0.503 1.00 71.94 99 THR A N 1
ATOM 720 C CA . THR A 1 99 ? 10.165 1.207 1.499 1.00 71.94 99 THR A CA 1
ATOM 721 C C . THR A 1 99 ? 9.540 0.850 2.837 1.00 71.94 99 THR A C 1
ATOM 723 O O . THR A 1 99 ? 10.048 1.191 3.904 1.00 71.94 99 THR A O 1
ATOM 726 N N . LEU A 1 100 ? 8.468 0.075 2.772 1.00 82.56 100 LEU A N 1
ATOM 727 C CA . LEU A 1 100 ? 7.888 -0.629 3.892 1.00 82.56 100 LEU A CA 1
ATOM 728 C C . LEU A 1 100 ? 7.746 -2.084 3.477 1.00 82.56 100 LEU A C 1
ATOM 730 O O . LEU A 1 100 ? 7.278 -2.349 2.374 1.00 82.56 100 LEU A O 1
ATOM 734 N N . VAL A 1 101 ? 8.129 -3.000 4.360 1.00 83.81 101 VAL A N 1
ATOM 735 C CA . VAL A 1 101 ? 7.742 -4.406 4.271 1.00 83.81 101 VAL A CA 1
ATOM 736 C C . VAL A 1 101 ? 7.119 -4.772 5.607 1.00 83.81 101 VAL A C 1
ATOM 738 O O . VAL A 1 101 ? 7.793 -4.717 6.635 1.00 83.81 101 VAL A O 1
ATOM 741 N N . LEU A 1 102 ? 5.831 -5.102 5.601 1.00 83.81 102 LEU A N 1
ATOM 742 C CA . LEU A 1 102 ? 5.164 -5.703 6.751 1.00 83.81 102 LEU A CA 1
ATOM 743 C C . LEU A 1 102 ? 5.016 -7.195 6.489 1.00 83.81 102 LEU A C 1
ATOM 745 O O . LEU A 1 102 ? 4.499 -7.596 5.447 1.00 83.81 102 LEU A O 1
ATOM 749 N N . THR A 1 103 ? 5.455 -8.000 7.448 1.00 76.25 103 THR A N 1
ATOM 750 C CA . THR A 1 103 ? 5.258 -9.451 7.466 1.00 76.25 103 THR A CA 1
ATOM 751 C C . THR A 1 103 ? 4.561 -9.807 8.767 1.00 76.25 103 THR A C 1
ATOM 753 O O . THR A 1 103 ? 5.003 -9.320 9.802 1.00 76.25 103 THR A O 1
ATOM 756 N N . GLU A 1 104 ? 3.507 -10.621 8.689 1.00 71.00 104 GLU A N 1
ATOM 757 C CA . GLU A 1 104 ? 2.769 -11.272 9.787 1.00 71.00 104 GLU A CA 1
ATOM 758 C C . GLU A 1 104 ? 2.569 -10.471 11.099 1.00 71.00 104 GLU A C 1
ATOM 760 O O . GLU A 1 104 ? 3.499 -10.181 11.845 1.00 71.00 104 GLU A O 1
ATOM 765 N N . SER A 1 105 ? 1.306 -10.228 11.472 1.00 75.56 105 SER A N 1
ATOM 766 C CA . SER A 1 105 ? 0.891 -9.730 12.803 1.00 75.56 105 SER A CA 1
ATOM 767 C C . SER A 1 105 ? 1.603 -8.452 13.270 1.00 75.56 105 SER A C 1
ATOM 769 O O . SER A 1 105 ? 1.973 -8.317 14.438 1.00 75.56 105 SER A O 1
ATOM 771 N N . THR A 1 106 ? 1.787 -7.495 12.360 1.00 83.44 106 THR A N 1
ATOM 772 C CA . THR A 1 106 ? 2.333 -6.179 12.708 1.00 83.44 106 THR A CA 1
ATOM 773 C C . THR A 1 106 ? 1.200 -5.207 13.005 1.00 83.44 106 THR A C 1
ATOM 775 O O . THR A 1 106 ? 0.332 -5.004 12.159 1.00 83.44 106 THR A O 1
ATOM 778 N N . SER A 1 107 ? 1.249 -4.554 14.166 1.00 89.69 107 SER A N 1
ATOM 779 C CA . SER A 1 107 ? 0.351 -3.448 14.509 1.00 89.69 107 SER A CA 1
ATOM 780 C C . SER A 1 107 ? 1.129 -2.144 14.628 1.00 89.69 107 SER A C 1
ATOM 782 O O . SER A 1 107 ? 2.157 -2.078 15.302 1.00 89.69 107 SER A O 1
ATOM 784 N N . ILE A 1 108 ? 0.616 -1.094 13.997 1.00 91.81 108 ILE A N 1
ATOM 785 C CA . ILE A 1 108 ? 1.180 0.250 13.997 1.00 91.81 108 ILE A CA 1
ATOM 786 C C . ILE A 1 108 ? 0.186 1.157 14.702 1.00 91.81 108 ILE A C 1
ATOM 788 O O . ILE A 1 108 ? -0.872 1.484 14.171 1.00 91.81 108 ILE A O 1
ATOM 792 N N . THR A 1 109 ? 0.530 1.526 15.929 1.00 92.62 109 THR A N 1
ATOM 793 C CA . THR A 1 109 ? -0.331 2.302 16.832 1.00 92.62 109 THR A CA 1
ATOM 794 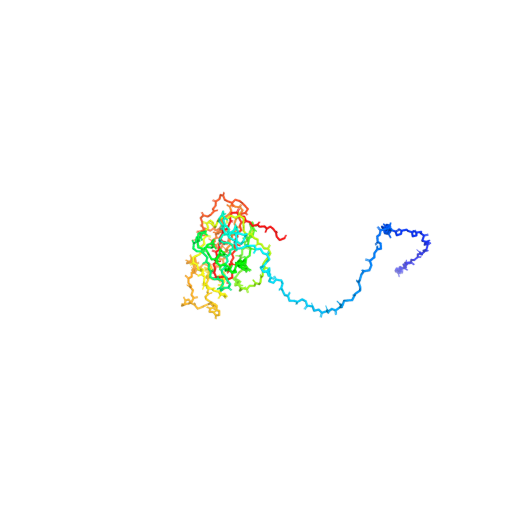C C . THR A 1 109 ? 0.078 3.766 16.934 1.00 92.62 109 THR A C 1
ATOM 796 O O . THR A 1 109 ? -0.649 4.574 17.503 1.00 92.62 109 THR A O 1
ATOM 799 N N . THR A 1 110 ? 1.248 4.118 16.403 1.00 92.81 110 THR A N 1
ATOM 800 C CA . THR A 1 110 ? 1.762 5.486 16.400 1.00 92.81 110 THR A CA 1
ATOM 801 C C . THR A 1 110 ? 1.799 6.033 14.979 1.00 92.81 110 THR A C 1
ATOM 803 O O . THR A 1 110 ? 2.197 5.291 14.074 1.00 92.81 110 THR A O 1
ATOM 806 N N . PRO A 1 111 ? 1.486 7.323 14.781 1.00 93.81 111 PRO A N 1
ATOM 807 C CA . PRO A 1 111 ? 1.616 7.959 13.480 1.00 93.81 111 PRO A CA 1
ATOM 808 C C . PRO A 1 111 ? 3.035 7.823 12.938 1.00 93.81 111 PRO A C 1
ATOM 810 O O . PRO A 1 111 ? 4.011 7.993 13.674 1.00 93.81 111 PRO A O 1
ATOM 813 N N . LYS A 1 112 ? 3.153 7.496 11.655 1.00 93.12 112 LYS A N 1
ATOM 814 C CA . LYS A 1 112 ? 4.435 7.283 10.995 1.00 93.12 112 LYS A CA 1
ATOM 815 C C . LYS A 1 112 ? 4.302 7.491 9.498 1.00 93.12 112 LYS A C 1
ATOM 817 O O . LYS A 1 112 ? 3.367 6.984 8.889 1.00 93.12 112 LYS A O 1
ATOM 822 N N . CYS A 1 113 ? 5.289 8.165 8.922 1.00 92.00 113 CYS A N 1
ATOM 823 C CA . CYS A 1 113 ? 5.500 8.201 7.485 1.00 92.00 113 CYS A CA 1
ATOM 824 C C . CYS A 1 113 ? 6.694 7.322 7.107 1.00 92.00 113 CYS A C 1
ATOM 826 O O . CYS A 1 113 ? 7.714 7.307 7.801 1.00 92.00 113 CYS A O 1
ATOM 828 N N . TRP A 1 114 ? 6.549 6.580 6.018 1.00 89.25 114 TRP A N 1
ATOM 829 C CA . TRP A 1 114 ? 7.610 5.844 5.353 1.00 89.25 114 TRP A CA 1
ATOM 830 C C . TRP A 1 114 ? 7.921 6.555 4.042 1.00 89.25 114 TRP A C 1
ATOM 832 O O . TRP A 1 114 ? 7.085 6.602 3.142 1.00 89.25 114 TRP A O 1
ATOM 842 N N . GLU A 1 115 ? 9.122 7.116 3.970 1.00 72.00 115 GLU A N 1
ATOM 843 C CA . GLU A 1 115 ? 9.685 7.719 2.762 1.00 72.00 115 GLU A CA 1
ATOM 844 C C . GLU A 1 115 ? 10.518 6.697 2.007 1.00 72.00 115 GLU A C 1
ATOM 846 O O . GLU A 1 115 ? 11.109 5.820 2.638 1.00 72.00 115 GLU A O 1
ATOM 851 N N . ALA A 1 116 ? 10.616 6.848 0.685 1.00 62.25 116 ALA A N 1
ATOM 852 C CA . ALA A 1 116 ? 11.309 5.913 -0.186 1.00 62.25 116 ALA A CA 1
ATOM 853 C C . ALA A 1 116 ? 12.759 5.612 0.256 1.00 62.25 116 ALA A C 1
ATOM 855 O O . ALA A 1 116 ? 13.690 6.349 -0.068 1.00 62.25 116 ALA A O 1
ATOM 856 N N . VAL A 1 117 ? 12.974 4.502 0.971 1.00 50.03 117 VAL A N 1
ATOM 857 C CA . VAL A 1 117 ? 14.308 3.996 1.339 1.00 50.03 117 VAL A CA 1
ATOM 858 C C . VAL A 1 117 ? 14.696 2.810 0.461 1.00 50.03 117 VAL A C 1
ATOM 860 O O . VAL A 1 117 ? 13.841 2.151 -0.118 1.00 50.03 117 VAL A O 1
ATOM 863 N N . GLY A 1 118 ? 16.008 2.619 0.283 1.00 53.00 118 GLY A N 1
ATOM 864 C CA . GLY A 1 118 ? 16.627 1.716 -0.695 1.00 53.00 118 GLY A CA 1
ATOM 865 C C . GLY A 1 118 ? 16.250 0.224 -0.587 1.00 53.00 118 GLY A C 1
ATOM 866 O O . GLY A 1 118 ? 15.366 -0.158 0.168 1.00 53.00 118 GLY A O 1
ATOM 867 N N . PRO A 1 119 ? 16.906 -0.658 -1.364 1.00 54.41 119 PRO A N 1
ATOM 868 C CA . PRO A 1 119 ? 16.450 -2.034 -1.563 1.00 54.41 119 PRO A CA 1
ATOM 869 C C . PRO A 1 119 ? 16.339 -2.818 -0.248 1.00 54.41 119 PRO A C 1
ATOM 871 O O . PRO A 1 119 ? 17.302 -2.918 0.507 1.00 54.41 119 PRO A O 1
ATOM 874 N N . THR A 1 120 ? 15.176 -3.431 -0.017 1.00 61.06 120 THR A N 1
ATOM 875 C CA . THR A 1 120 ? 14.871 -4.229 1.187 1.00 61.06 120 THR A CA 1
ATOM 876 C C . THR A 1 120 ? 15.413 -5.655 1.121 1.00 61.06 120 THR A C 1
ATOM 878 O O . THR A 1 120 ? 15.364 -6.369 2.116 1.00 61.06 120 THR A O 1
ATOM 881 N N . GLY A 1 121 ? 15.889 -6.098 -0.050 1.00 62.31 121 GLY A N 1
ATOM 882 C CA . GLY A 1 121 ? 16.280 -7.493 -0.292 1.00 62.31 121 GLY A CA 1
ATOM 883 C C . GLY A 1 121 ? 15.098 -8.471 -0.360 1.00 62.31 121 GLY A C 1
ATOM 884 O O . GLY A 1 121 ? 15.309 -9.672 -0.495 1.00 62.31 121 GLY A O 1
ATOM 885 N N . VAL A 1 122 ? 13.861 -7.972 -0.298 1.00 70.62 122 VAL A N 1
ATOM 886 C CA . VAL A 1 122 ? 12.640 -8.781 -0.311 1.00 70.62 122 VAL A CA 1
ATOM 887 C C . VAL A 1 122 ? 12.058 -8.837 -1.721 1.00 70.62 122 VAL A C 1
ATOM 889 O O . VAL A 1 122 ? 11.869 -7.806 -2.361 1.00 70.62 122 VAL A O 1
ATOM 892 N N . THR A 1 123 ? 11.758 -10.046 -2.197 1.00 73.50 123 THR A N 1
ATOM 893 C CA . THR A 1 123 ? 11.118 -10.289 -3.497 1.00 73.50 123 THR A CA 1
ATOM 894 C C . THR A 1 123 ? 9.741 -10.923 -3.288 1.00 73.50 123 THR A C 1
ATOM 896 O O . THR A 1 123 ? 9.662 -11.957 -2.619 1.00 73.50 123 THR A O 1
ATOM 899 N N . PRO A 1 124 ? 8.661 -10.364 -3.860 1.00 77.81 124 PRO A N 1
ATOM 900 C CA . PRO A 1 124 ? 7.345 -10.994 -3.821 1.00 77.81 124 PRO A CA 1
ATOM 901 C C . PRO A 1 124 ? 7.300 -12.304 -4.608 1.00 77.81 124 PRO A C 1
ATOM 903 O O . PRO A 1 124 ? 7.923 -12.427 -5.664 1.00 77.81 124 PRO A O 1
ATOM 906 N N . THR A 1 125 ? 6.533 -13.283 -4.134 1.00 77.38 125 THR A N 1
ATOM 907 C CA . THR A 1 125 ? 6.500 -14.641 -4.709 1.00 77.38 125 THR A CA 1
ATOM 908 C C . THR A 1 125 ? 5.282 -14.925 -5.595 1.00 77.38 125 THR A C 1
ATOM 910 O O . THR A 1 125 ? 5.161 -16.035 -6.116 1.00 77.38 125 THR A O 1
ATOM 913 N N . GLY A 1 126 ? 4.398 -13.947 -5.825 1.00 76.00 126 GLY A N 1
ATOM 914 C CA . GLY A 1 126 ? 3.194 -14.137 -6.638 1.00 76.00 126 GLY A CA 1
ATOM 915 C C . GLY A 1 126 ? 2.591 -12.853 -7.204 1.00 76.00 126 GLY A C 1
ATOM 916 O O . GLY A 1 126 ? 3.186 -11.781 -7.142 1.00 76.00 126 GLY A O 1
ATOM 917 N N . THR A 1 127 ? 1.400 -12.985 -7.793 1.00 78.56 127 THR A N 1
ATOM 918 C CA . THR A 1 127 ? 0.635 -11.842 -8.321 1.00 78.56 127 THR A CA 1
ATOM 919 C C . THR A 1 127 ? 0.030 -11.055 -7.166 1.00 78.56 127 THR A C 1
ATOM 921 O O . THR A 1 127 ? -0.409 -11.662 -6.194 1.00 78.56 127 THR A O 1
ATOM 924 N N . ALA A 1 128 ? 0.003 -9.726 -7.272 1.00 85.62 128 ALA A N 1
ATOM 925 C CA . ALA A 1 128 ? -0.608 -8.867 -6.264 1.00 85.62 128 ALA A CA 1
ATOM 926 C C . ALA A 1 128 ? -2.065 -9.282 -5.981 1.00 85.62 128 ALA A C 1
ATOM 928 O O . ALA A 1 128 ? -2.850 -9.467 -6.912 1.00 85.62 128 ALA A O 1
ATOM 929 N N . LEU A 1 129 ? -2.412 -9.398 -4.700 1.00 90.06 129 LEU A N 1
ATOM 930 C CA . LEU A 1 129 ? -3.777 -9.645 -4.225 1.00 90.06 129 LEU A CA 1
ATOM 931 C C . LEU A 1 129 ? -4.585 -8.346 -4.189 1.00 90.06 129 LEU A C 1
ATOM 933 O O . LEU A 1 129 ? -5.774 -8.333 -4.495 1.00 90.06 129 LEU A O 1
ATOM 937 N N . TRP A 1 130 ? -3.920 -7.244 -3.844 1.00 93.06 130 TRP A N 1
ATOM 938 C CA . TRP A 1 130 ? -4.495 -5.905 -3.789 1.00 93.06 130 TRP A CA 1
ATOM 939 C C . TRP A 1 130 ? -3.408 -4.854 -4.036 1.00 93.06 130 TRP A C 1
ATOM 941 O O . TRP A 1 130 ? -2.240 -5.091 -3.720 1.00 93.06 130 TRP A O 1
ATOM 951 N N . ASN A 1 131 ? -3.780 -3.696 -4.586 1.00 91.56 131 ASN A N 1
ATOM 952 C CA . ASN A 1 131 ? -2.910 -2.522 -4.649 1.00 91.56 131 ASN A CA 1
ATOM 953 C C . ASN A 1 131 ? -3.703 -1.209 -4.566 1.00 91.56 131 ASN A C 1
ATOM 955 O O . ASN A 1 131 ? -4.881 -1.183 -4.925 1.00 91.56 131 ASN A O 1
ATOM 959 N N . SER A 1 132 ? -3.045 -0.127 -4.142 1.00 93.75 132 SER A N 1
ATOM 960 C CA . SER A 1 132 ? -3.639 1.217 -4.052 1.00 93.75 132 SER A CA 1
ATOM 961 C C . SER A 1 132 ? -3.894 1.872 -5.412 1.00 93.75 132 SER A C 1
ATOM 963 O O . SER A 1 132 ? -4.657 2.832 -5.483 1.00 93.75 132 SER A O 1
ATOM 965 N N . GLY A 1 133 ? -3.281 1.372 -6.490 1.00 90.00 133 GLY A N 1
ATOM 966 C CA . GLY A 1 133 ? -3.403 1.946 -7.832 1.00 90.00 133 GLY A CA 1
ATOM 967 C C . GLY A 1 133 ? -2.603 3.236 -8.022 1.00 90.00 133 GLY A C 1
ATOM 968 O O . GLY A 1 133 ? -2.825 3.946 -8.996 1.00 90.00 133 GLY A O 1
ATOM 969 N N . THR A 1 134 ? -1.673 3.532 -7.114 1.00 90.88 134 THR A N 1
ATOM 970 C CA . THR A 1 134 ? -0.855 4.757 -7.091 1.00 90.88 134 THR A CA 1
ATOM 971 C C . THR A 1 134 ? 0.554 4.515 -7.627 1.00 90.88 134 THR A C 1
ATOM 973 O O . THR A 1 134 ? 1.529 5.066 -7.127 1.00 90.88 134 THR A O 1
ATOM 976 N N . PHE A 1 135 ? 0.682 3.655 -8.634 1.00 82.44 135 PHE A N 1
ATOM 977 C CA . PHE A 1 135 ? 1.951 3.467 -9.333 1.00 82.44 135 PHE A CA 1
ATOM 978 C C . PHE A 1 135 ? 2.337 4.721 -10.136 1.00 82.44 135 PHE A C 1
ATOM 980 O O . PHE A 1 135 ? 1.461 5.485 -10.527 1.00 82.44 135 PHE A O 1
ATOM 987 N N . GLN A 1 136 ? 3.631 4.884 -10.446 1.00 80.50 136 GLN A N 1
ATOM 988 C CA . GLN A 1 136 ? 4.223 6.067 -11.116 1.00 80.50 136 GLN A CA 1
ATOM 989 C C . GLN A 1 136 ? 4.267 7.353 -10.267 1.00 80.50 136 GLN A C 1
ATOM 991 O O . GLN A 1 136 ? 4.487 8.439 -10.797 1.00 80.50 136 GLN A O 1
ATOM 996 N N . HIS A 1 137 ? 4.152 7.224 -8.950 1.00 82.31 137 HIS A N 1
ATOM 997 C CA . HIS A 1 137 ? 4.337 8.298 -7.977 1.00 82.31 137 HIS A CA 1
ATOM 998 C C . HIS A 1 137 ? 5.663 8.101 -7.231 1.00 82.31 137 HIS A C 1
ATOM 1000 O O . HIS A 1 137 ? 5.716 7.855 -6.026 1.00 82.31 137 HIS A O 1
ATOM 1006 N N . GLU A 1 138 ? 6.771 8.132 -7.974 1.00 80.50 138 GLU A N 1
ATOM 1007 C CA . GLU A 1 138 ? 8.10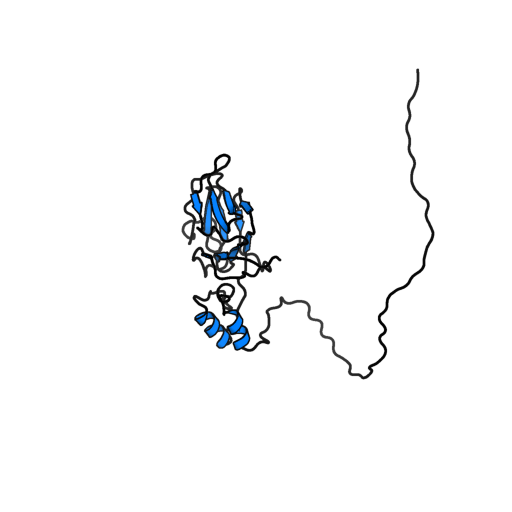3 7.907 -7.412 1.00 80.50 138 GLU A CA 1
ATOM 1008 C C . GLU A 1 138 ? 8.439 8.884 -6.286 1.00 80.50 138 GLU A C 1
ATOM 1010 O O . GLU A 1 138 ? 8.224 10.090 -6.390 1.00 80.50 138 GLU A O 1
ATOM 1015 N N . GLY A 1 139 ? 9.021 8.358 -5.207 1.00 79.88 139 GLY A N 1
ATOM 1016 C CA . GLY A 1 139 ? 9.365 9.169 -4.038 1.00 79.88 139 GLY A CA 1
ATOM 1017 C C . GLY A 1 139 ? 8.160 9.598 -3.198 1.00 79.88 139 GLY A C 1
ATOM 1018 O O . GLY A 1 139 ? 8.347 10.361 -2.250 1.00 79.88 139 GLY A O 1
ATOM 1019 N N . ALA A 1 140 ? 6.956 9.107 -3.510 1.00 90.12 140 ALA A N 1
ATOM 1020 C CA . ALA A 1 140 ? 5.795 9.251 -2.647 1.00 90.12 140 ALA A CA 1
ATOM 1021 C C . ALA A 1 140 ? 6.063 8.705 -1.238 1.00 90.12 140 ALA A C 1
ATOM 1023 O O . ALA A 1 140 ? 6.912 7.833 -1.018 1.00 90.12 140 ALA A O 1
ATOM 1024 N N . SER A 1 141 ? 5.283 9.208 -0.289 1.00 92.50 141 SER A N 1
ATOM 1025 C CA . SER A 1 141 ? 5.349 8.827 1.118 1.00 92.50 141 SER A CA 1
ATOM 1026 C C . SER A 1 141 ? 4.050 8.166 1.542 1.00 92.50 141 SER A C 1
ATOM 1028 O O . SER A 1 141 ? 2.974 8.733 1.360 1.00 92.50 141 SER A O 1
ATOM 1030 N N . LEU A 1 142 ? 4.147 6.998 2.175 1.00 95.31 142 LEU A N 1
ATOM 1031 C CA . LEU A 1 142 ? 3.018 6.377 2.863 1.00 95.31 142 LEU A CA 1
ATOM 1032 C C . LEU A 1 142 ? 2.997 6.873 4.303 1.00 95.31 142 LEU A C 1
ATOM 1034 O O . LEU A 1 142 ? 3.989 6.730 5.008 1.00 95.31 142 LEU A O 1
ATOM 1038 N N . CYS A 1 143 ? 1.879 7.405 4.769 1.00 96.12 143 CYS A N 1
ATOM 1039 C CA . CYS A 1 143 ? 1.736 7.962 6.105 1.00 96.12 143 CYS A CA 1
ATOM 1040 C C . CYS A 1 143 ? 0.521 7.376 6.811 1.00 96.12 143 CYS A C 1
ATOM 1042 O O . CYS A 1 143 ? -0.605 7.571 6.367 1.00 96.12 143 CYS A O 1
ATOM 1044 N N . PHE A 1 144 ? 0.739 6.718 7.948 1.00 97.00 144 PHE A N 1
ATOM 1045 C CA . PHE A 1 144 ? -0.319 6.478 8.919 1.00 97.00 144 PHE A CA 1
ATOM 1046 C C . PHE A 1 144 ? -0.388 7.677 9.867 1.00 97.00 144 PHE A C 1
ATOM 1048 O O . PHE A 1 144 ? 0.596 8.010 10.528 1.00 97.00 144 PHE A O 1
ATOM 1055 N N . GLN A 1 145 ? -1.516 8.373 9.879 1.00 97.44 145 GLN A N 1
ATOM 1056 C CA . GLN A 1 145 ? -1.674 9.686 10.494 1.00 97.44 145 GLN A CA 1
ATOM 1057 C C . GLN A 1 145 ? -2.315 9.610 11.885 1.00 97.44 145 GLN A C 1
ATOM 1059 O O . GLN A 1 145 ? -2.919 8.613 12.273 1.00 97.44 145 GLN A O 1
ATOM 1064 N N . ALA A 1 146 ? -2.182 10.691 12.661 1.00 96.62 146 ALA A N 1
ATOM 1065 C CA . ALA A 1 146 ? -2.731 10.790 14.020 1.00 96.62 146 ALA A CA 1
ATOM 1066 C C . ALA A 1 146 ? -4.263 10.778 14.077 1.00 96.62 146 ALA A C 1
ATOM 1068 O O . ALA A 1 146 ? -4.835 10.437 15.110 1.00 96.62 146 ALA A O 1
ATOM 1069 N N . ASP A 1 147 ? -4.913 11.138 12.977 1.00 97.06 147 ASP A N 1
ATOM 1070 C CA . ASP A 1 147 ? -6.361 11.097 12.810 1.00 97.06 147 ASP A CA 1
ATOM 1071 C C . ASP A 1 147 ? -6.877 9.710 12.389 1.00 97.06 147 ASP A C 1
ATOM 1073 O O . ASP A 1 147 ? -8.076 9.562 12.170 1.00 97.06 147 ASP A O 1
ATOM 1077 N N . GLY A 1 148 ? -5.997 8.709 12.275 1.00 97.69 148 GLY A N 1
ATOM 1078 C CA . GLY A 1 148 ? -6.350 7.347 11.894 1.00 97.69 148 GLY A CA 1
ATOM 1079 C C . GLY A 1 148 ? -6.416 7.089 10.393 1.00 97.69 148 GLY A C 1
ATOM 1080 O O . GLY A 1 148 ? -6.830 5.997 10.000 1.00 97.69 148 GLY A O 1
ATOM 1081 N N . ASN A 1 149 ? -6.022 8.045 9.547 1.00 98.44 149 ASN A N 1
ATOM 1082 C CA . ASN A 1 149 ? -5.975 7.851 8.100 1.00 98.44 149 ASN A CA 1
ATOM 1083 C C . ASN A 1 149 ? -4.653 7.202 7.661 1.00 98.44 149 ASN A C 1
ATOM 1085 O O . ASN A 1 149 ? -3.585 7.537 8.176 1.00 98.44 149 ASN A O 1
ATOM 1089 N N . LEU A 1 150 ? -4.704 6.284 6.694 1.00 97.81 150 LEU A N 1
ATOM 1090 C CA . LEU A 1 150 ? -3.524 5.842 5.952 1.00 97.81 150 LEU A CA 1
ATOM 1091 C C . LEU A 1 150 ? -3.553 6.532 4.589 1.00 97.81 150 LEU A C 1
ATOM 1093 O O . LEU A 1 150 ? -4.499 6.350 3.828 1.00 97.81 150 LEU A O 1
ATOM 1097 N N . VAL A 1 151 ? -2.530 7.331 4.303 1.00 98.00 151 VAL A N 1
ATOM 1098 C CA . VAL A 1 151 ? -2.492 8.237 3.150 1.00 98.00 151 VAL A CA 1
ATOM 1099 C C . VAL A 1 151 ? -1.214 8.030 2.362 1.00 98.00 151 VAL A C 1
ATOM 1101 O O . VAL A 1 151 ? -0.145 7.868 2.947 1.00 98.00 151 VAL A O 1
ATOM 1104 N N . ILE A 1 152 ? -1.317 8.069 1.039 1.00 97.12 152 ILE A N 1
ATOM 1105 C CA . ILE A 1 152 ? -0.167 8.188 0.146 1.00 97.12 152 ILE A CA 1
ATOM 1106 C C . ILE A 1 152 ? -0.110 9.640 -0.310 1.00 97.12 152 ILE A C 1
ATOM 1108 O O . ILE A 1 152 ? -1.083 10.139 -0.868 1.00 97.12 152 ILE A O 1
ATOM 1112 N N . TYR A 1 153 ? 1.015 10.302 -0.055 1.00 96.00 153 TYR A N 1
ATOM 1113 C CA . TYR A 1 153 ? 1.300 11.661 -0.509 1.00 96.00 153 TYR A CA 1
ATOM 1114 C C . TYR A 1 153 ? 2.322 11.648 -1.638 1.00 96.00 153 TYR A C 1
ATOM 1116 O O . TYR A 1 153 ? 3.279 10.875 -1.584 1.00 96.00 153 TYR A O 1
ATOM 1124 N N . GLU A 1 154 ? 2.168 12.551 -2.603 1.00 93.19 154 GLU A N 1
ATOM 1125 C CA . GLU A 1 154 ? 3.203 12.834 -3.600 1.00 93.19 154 GLU A CA 1
ATOM 1126 C C . GLU A 1 154 ? 4.530 13.223 -2.935 1.00 93.19 154 GLU A C 1
ATOM 1128 O O . GLU A 1 154 ? 4.573 13.738 -1.809 1.00 93.19 154 GLU A O 1
ATOM 1133 N N . ALA A 1 155 ? 5.628 13.014 -3.661 1.00 89.88 155 ALA A N 1
ATOM 1134 C CA . ALA A 1 155 ? 6.971 13.322 -3.187 1.00 89.88 155 ALA A CA 1
ATOM 1135 C C . ALA A 1 155 ? 7.085 14.773 -2.684 1.00 89.88 155 ALA A C 1
ATOM 1137 O O . ALA A 1 155 ? 6.829 15.725 -3.417 1.00 89.88 155 ALA A O 1
ATOM 1138 N N . GLY A 1 156 ? 7.492 14.947 -1.424 1.00 89.81 156 GLY A N 1
ATOM 1139 C CA . GLY A 1 156 ? 7.674 16.268 -0.809 1.00 89.81 156 GLY A CA 1
ATOM 1140 C C . GLY A 1 156 ? 6.390 16.977 -0.355 1.00 89.81 156 GLY A C 1
ATOM 1141 O O . GLY A 1 156 ? 6.482 18.094 0.148 1.00 89.81 156 GLY A O 1
ATOM 1142 N N . HIS A 1 157 ? 5.218 16.341 -0.466 1.00 95.00 157 HIS A N 1
ATOM 1143 C CA . HIS A 1 157 ? 3.918 16.948 -0.145 1.00 95.00 157 HIS A CA 1
ATOM 1144 C C . HIS A 1 157 ? 3.204 16.307 1.057 1.00 95.00 157 HIS A C 1
ATOM 1146 O O . HIS A 1 157 ? 1.980 16.363 1.175 1.00 95.00 157 HIS A O 1
ATOM 1152 N N . VAL A 1 158 ? 3.956 15.692 1.975 1.00 95.00 158 VAL A N 1
ATOM 1153 C CA . VAL A 1 158 ? 3.390 15.056 3.175 1.00 95.00 158 VAL A CA 1
ATOM 1154 C C . VAL A 1 158 ? 2.540 16.051 3.971 1.00 95.00 158 VAL A C 1
ATOM 1156 O O . VAL A 1 158 ? 3.036 17.073 4.440 1.00 95.00 158 VAL A O 1
ATOM 1159 N N . GLY A 1 159 ? 1.264 15.708 4.162 1.00 94.81 159 GLY A N 1
ATOM 1160 C CA . GLY A 1 159 ? 0.300 16.507 4.921 1.00 94.81 159 GLY A CA 1
ATOM 1161 C C . GLY A 1 159 ? -0.558 17.458 4.083 1.00 94.81 159 GLY A C 1
ATOM 1162 O O . GLY A 1 159 ? -1.482 18.050 4.637 1.00 94.81 159 GLY A O 1
ATOM 1163 N N . ASP A 1 160 ? -0.316 17.579 2.774 1.00 97.06 160 ASP A N 1
ATOM 1164 C CA . ASP A 1 160 ? -1.152 18.380 1.874 1.00 97.06 160 ASP A CA 1
ATOM 1165 C C . ASP A 1 160 ? -2.182 17.493 1.142 1.00 97.06 160 ASP A C 1
ATOM 1167 O O . ASP A 1 160 ? -1.807 16.698 0.275 1.00 97.06 160 ASP A O 1
ATOM 1171 N N . PRO A 1 1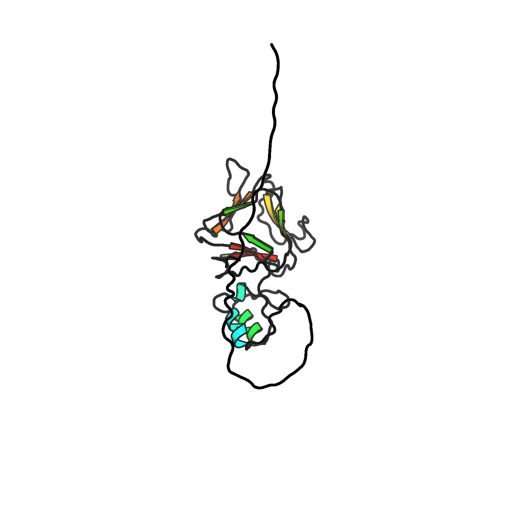61 ? -3.489 17.599 1.453 1.00 94.94 161 PRO A N 1
ATOM 1172 C CA . PRO A 1 161 ? -4.518 16.762 0.836 1.00 94.94 161 PRO A CA 1
ATOM 1173 C C . PRO A 1 161 ? -4.691 17.006 -0.671 1.00 94.94 161 PRO A C 1
ATOM 1175 O O . PRO A 1 161 ? -5.258 16.155 -1.350 1.00 94.94 161 PRO A O 1
ATOM 1178 N N . ALA A 1 162 ? -4.204 18.128 -1.218 1.00 97.06 162 ALA A N 1
ATOM 1179 C CA . ALA A 1 162 ? -4.222 18.365 -2.663 1.00 97.06 162 ALA A CA 1
ATOM 1180 C C . ALA A 1 162 ? -3.284 17.414 -3.430 1.00 97.06 162 ALA A C 1
ATOM 1182 O O . ALA A 1 162 ? -3.459 17.215 -4.630 1.00 97.06 162 ALA A O 1
ATOM 1183 N N . TYR A 1 163 ? -2.322 16.813 -2.726 1.00 97.00 163 TYR A N 1
ATOM 1184 C CA . TYR A 1 163 ? -1.304 15.910 -3.258 1.00 97.00 163 TYR A CA 1
ATOM 1185 C C . TYR A 1 163 ? -1.386 14.528 -2.597 1.00 97.00 163 TYR A C 1
ATOM 1187 O O . TYR A 1 163 ? -0.369 13.877 -2.363 1.00 97.00 163 TYR A O 1
ATOM 1195 N N . ALA A 1 164 ? -2.600 14.094 -2.259 1.00 97.06 164 ALA A N 1
ATOM 1196 C CA . ALA A 1 164 ? -2.879 12.779 -1.699 1.00 97.06 164 ALA A CA 1
ATOM 1197 C C . ALA A 1 164 ? -3.626 11.918 -2.735 1.00 97.06 164 ALA A C 1
ATOM 1199 O O . ALA A 1 164 ? -4.858 11.863 -2.697 1.00 97.06 164 ALA A O 1
ATOM 1200 N N . PRO A 1 165 ? -2.929 11.264 -3.689 1.00 95.81 165 PRO A N 1
ATOM 1201 C CA . PRO A 1 165 ? -3.578 10.466 -4.734 1.00 95.81 165 PRO A CA 1
ATOM 1202 C C . PRO A 1 165 ? -4.430 9.311 -4.186 1.00 95.81 165 PRO A C 1
ATOM 1204 O O . PRO A 1 165 ? -5.306 8.807 -4.891 1.00 95.81 165 PRO A O 1
ATOM 1207 N N . TRP A 1 166 ? -4.198 8.890 -2.939 1.00 98.00 166 TRP A N 1
ATOM 1208 C CA . TRP A 1 166 ? -4.973 7.839 -2.292 1.00 98.00 166 TRP A CA 1
ATOM 1209 C C . TRP A 1 166 ? -4.993 7.981 -0.769 1.00 98.00 166 TRP A C 1
ATOM 1211 O O . TRP A 1 166 ? -3.978 8.311 -0.150 1.00 98.00 166 TRP A O 1
ATOM 1221 N N . ASP A 1 167 ? -6.132 7.648 -0.162 1.00 98.19 167 ASP A N 1
ATO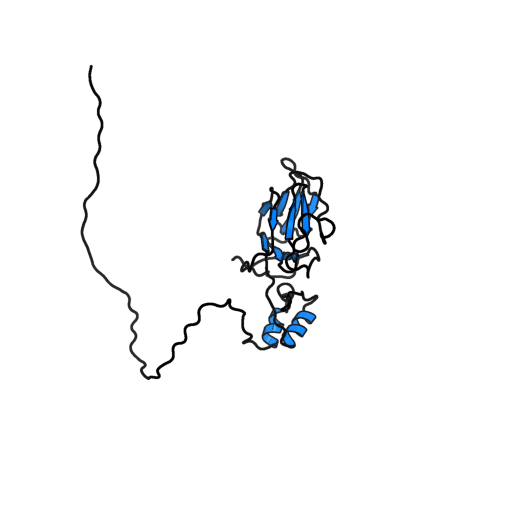M 1222 C CA . ASP A 1 167 ? -6.278 7.454 1.276 1.00 98.19 167 ASP A CA 1
ATOM 1223 C C . ASP A 1 167 ? -7.326 6.382 1.627 1.00 98.19 167 ASP A C 1
ATOM 1225 O O . ASP A 1 167 ? -8.164 5.992 0.807 1.00 98.19 167 ASP A O 1
ATOM 1229 N N . THR A 1 168 ? -7.298 5.898 2.871 1.00 98.38 168 THR A N 1
ATOM 1230 C CA . THR A 1 168 ? -8.296 4.942 3.382 1.00 98.38 168 THR A CA 1
ATOM 1231 C C . THR A 1 168 ? -9.617 5.591 3.778 1.00 98.38 168 THR A C 1
ATOM 1233 O O . THR A 1 168 ? -10.583 4.875 4.046 1.00 98.38 168 THR A O 1
ATOM 1236 N N . LYS A 1 169 ? -9.683 6.929 3.809 1.00 98.31 169 LYS A N 1
ATOM 1237 C CA . LYS A 1 169 ? -10.837 7.717 4.273 1.00 98.31 169 LYS A CA 1
ATOM 1238 C C . LYS A 1 169 ? -11.244 7.380 5.709 1.00 98.31 169 LYS A C 1
ATOM 1240 O O . LYS A 1 169 ? -12.421 7.432 6.057 1.00 98.31 169 LYS A O 1
ATOM 1245 N N . THR A 1 170 ? -10.267 7.034 6.546 1.00 98.50 170 THR A N 1
ATOM 1246 C CA . THR A 1 170 ? -10.472 6.668 7.960 1.00 98.50 170 THR A CA 1
ATOM 1247 C C . THR A 1 170 ? -10.096 7.790 8.926 1.00 98.50 170 THR A C 1
ATOM 1249 O O . THR A 1 170 ? -10.010 7.554 10.131 1.00 98.50 170 THR A O 1
ATOM 1252 N N . TYR A 1 171 ? -9.904 9.012 8.418 1.00 97.44 171 TYR A N 1
ATOM 1253 C CA . TYR A 1 171 ? -9.676 10.219 9.217 1.00 97.44 171 TYR A CA 1
ATOM 1254 C C . TYR A 1 171 ? -10.783 10.445 10.270 1.00 97.44 171 TYR A C 1
ATOM 1256 O O . TYR A 1 171 ? -11.873 9.874 10.189 1.00 97.44 171 TYR A O 1
ATOM 1264 N N . ASN A 1 172 ? -10.515 11.303 11.263 1.00 97.81 172 ASN A N 1
ATOM 1265 C CA . ASN A 1 172 ? -11.350 11.547 12.457 1.00 97.81 172 ASN A CA 1
ATOM 1266 C C . ASN A 1 172 ? -11.474 10.367 13.444 1.00 97.81 172 ASN A C 1
ATOM 1268 O O . ASN A 1 172 ? -12.388 10.341 14.267 1.00 97.81 172 ASN A O 1
ATOM 1272 N N . ASN A 1 173 ? -10.534 9.426 13.421 1.00 97.94 173 ASN A N 1
ATOM 1273 C CA . ASN A 1 173 ? -10.440 8.308 14.358 1.00 97.94 173 ASN A CA 1
ATOM 1274 C C . ASN A 1 173 ? -9.114 8.363 15.141 1.00 97.94 173 ASN A C 1
ATOM 1276 O O . ASN A 1 173 ? -8.228 7.530 14.930 1.00 97.94 173 ASN A O 1
ATOM 1280 N N . PRO A 1 174 ? -8.937 9.338 16.055 1.00 96.81 174 PRO A N 1
ATOM 1281 C CA . PRO A 1 174 ? -7.713 9.444 16.838 1.00 96.81 174 PRO A CA 1
ATOM 1282 C C . PRO A 1 174 ? -7.474 8.177 17.669 1.00 96.81 174 PRO A C 1
ATOM 1284 O O . PRO A 1 174 ? -8.386 7.640 18.299 1.00 96.81 174 PRO A O 1
ATOM 1287 N N . GLY A 1 175 ? -6.230 7.700 17.671 1.00 96.12 175 GLY A N 1
ATOM 1288 C CA . GLY A 1 175 ? -5.850 6.454 18.343 1.00 96.12 175 GLY A CA 1
ATOM 1289 C C . GLY A 1 175 ? -6.217 5.178 17.579 1.00 96.12 175 GLY A C 1
ATOM 1290 O O . GLY A 1 175 ? -6.009 4.086 18.110 1.00 96.12 175 GLY A O 1
ATOM 1291 N N . ALA A 1 176 ? -6.739 5.293 16.353 1.00 98.19 176 ALA A N 1
ATOM 1292 C CA . ALA A 1 176 ? -6.820 4.167 15.432 1.00 98.19 176 ALA A CA 1
ATOM 1293 C C . ALA A 1 176 ? -5.437 3.549 15.191 1.00 98.19 176 ALA A C 1
ATOM 1295 O O . ALA A 1 176 ? -4.401 4.205 15.330 1.00 98.19 176 ALA A O 1
ATOM 1296 N N . PHE A 1 177 ? -5.425 2.279 14.802 1.00 97.31 177 PHE A N 1
ATOM 1297 C CA . PHE A 1 177 ? -4.197 1.559 14.485 1.00 97.31 177 PHE A CA 1
ATOM 1298 C C . PHE A 1 177 ? -4.341 0.765 13.192 1.00 97.31 177 PHE A C 1
ATOM 1300 O O . PHE A 1 177 ? -5.417 0.257 12.869 1.00 97.31 177 PHE A O 1
ATOM 1307 N N . LEU A 1 178 ? -3.230 0.646 12.471 1.00 96.44 178 LEU A N 1
ATOM 1308 C CA . LEU A 1 178 ? -3.098 -0.223 11.308 1.00 96.44 178 LEU A CA 1
ATOM 1309 C C . LEU A 1 178 ? -2.619 -1.597 11.775 1.00 96.44 178 LEU A C 1
ATOM 1311 O O . LEU A 1 178 ? -1.668 -1.685 12.548 1.00 96.44 178 LEU A O 1
ATOM 1315 N N . ALA A 1 179 ? -3.242 -2.665 11.300 1.00 94.81 179 ALA A N 1
ATOM 1316 C CA . ALA A 1 179 ? -2.870 -4.035 11.606 1.00 94.81 179 ALA A CA 1
ATOM 1317 C C . ALA A 1 179 ? -2.740 -4.841 10.318 1.00 94.81 179 ALA A C 1
ATOM 1319 O O . ALA A 1 179 ? -3.694 -4.954 9.553 1.00 94.81 179 ALA A O 1
ATOM 1320 N N . PHE A 1 180 ? -1.570 -5.435 10.104 1.00 93.88 180 PHE A N 1
ATOM 1321 C CA . PHE A 1 180 ? -1.405 -6.501 9.132 1.00 93.88 180 PHE A CA 1
ATOM 1322 C C . PHE A 1 180 ? -1.534 -7.840 9.848 1.00 93.88 180 PHE A C 1
ATOM 1324 O O . PHE A 1 180 ? -0.692 -8.202 10.671 1.00 93.88 180 PHE A O 1
ATOM 1331 N N . GLN A 1 181 ? -2.638 -8.527 9.596 1.00 93.31 181 GLN A N 1
ATOM 1332 C CA . GLN A 1 181 ? -3.102 -9.671 10.364 1.00 93.31 181 GLN A CA 1
ATOM 1333 C C . GLN A 1 181 ? -2.499 -10.980 9.842 1.00 93.31 181 GLN A C 1
ATOM 1335 O O . GLN A 1 181 ? -2.052 -11.075 8.702 1.00 93.31 181 GLN A O 1
ATOM 1340 N N . GLY A 1 182 ? -2.466 -12.012 10.689 1.00 90.44 182 GLY A N 1
ATOM 1341 C CA . GLY A 1 182 ? -1.916 -13.323 10.319 1.00 90.44 182 GLY A CA 1
ATOM 1342 C C . GLY A 1 182 ? -2.711 -14.069 9.238 1.00 90.44 182 GLY A C 1
ATOM 1343 O O . GLY A 1 182 ? -2.217 -15.049 8.691 1.00 90.44 182 GLY A O 1
ATOM 1344 N N . ASP A 1 183 ? -3.924 -13.613 8.923 1.00 91.56 183 ASP A N 1
ATOM 1345 C CA . ASP A 1 183 ? -4.762 -14.141 7.845 1.00 91.56 183 ASP A CA 1
ATOM 1346 C C . ASP A 1 183 ? -4.498 -13.479 6.477 1.00 91.56 183 ASP A C 1
ATOM 1348 O O . ASP A 1 183 ? -5.176 -13.834 5.512 1.00 91.56 183 ASP A O 1
ATOM 1352 N N . GLY A 1 184 ? -3.545 -12.540 6.398 1.00 91.75 184 GLY A N 1
ATOM 1353 C CA . GLY A 1 184 ? -3.188 -11.803 5.180 1.00 91.75 184 GLY A CA 1
ATOM 1354 C C . GLY A 1 184 ? -3.938 -10.486 4.989 1.00 91.75 184 GLY A C 1
ATOM 1355 O O . GLY A 1 184 ? -3.736 -9.788 3.995 1.00 91.75 184 GLY A O 1
ATOM 1356 N N . ASN A 1 185 ? -4.801 -10.100 5.931 1.00 95.00 185 ASN A N 1
ATOM 1357 C CA . ASN A 1 185 ? -5.590 -8.883 5.803 1.00 95.00 185 ASN A CA 1
ATOM 1358 C C . ASN A 1 185 ? -4.859 -7.656 6.370 1.00 95.00 185 ASN A C 1
ATOM 1360 O O . ASN A 1 185 ? -4.332 -7.686 7.484 1.00 95.00 185 ASN A O 1
ATOM 1364 N N . LEU A 1 186 ? -4.858 -6.547 5.628 1.00 95.69 186 LEU A N 1
ATOM 1365 C CA . LEU A 1 186 ? -4.446 -5.241 6.138 1.00 95.69 186 LEU A CA 1
ATOM 1366 C C . LEU A 1 186 ? -5.699 -4.475 6.558 1.00 95.69 186 LEU A C 1
ATOM 1368 O O . LEU A 1 186 ? -6.584 -4.226 5.741 1.00 95.69 186 LEU A O 1
ATOM 1372 N N . VAL A 1 187 ? -5.783 -4.108 7.833 1.00 97.44 187 VAL A N 1
ATOM 1373 C CA . VAL A 1 187 ? -6.999 -3.545 8.427 1.00 97.44 187 VAL A CA 1
ATOM 1374 C C . VAL A 1 187 ? -6.660 -2.332 9.278 1.00 97.44 187 VAL A C 1
ATOM 1376 O O . VAL A 1 187 ? -5.684 -2.342 10.025 1.00 97.44 187 VAL A O 1
ATOM 1379 N N . ILE A 1 188 ? -7.484 -1.291 9.192 1.00 98.44 188 ILE A N 1
ATOM 1380 C CA . ILE A 1 188 ? -7.464 -0.171 10.136 1.00 98.44 188 ILE A CA 1
ATOM 1381 C C . ILE A 1 188 ? -8.610 -0.365 11.115 1.00 98.44 188 ILE A C 1
ATOM 1383 O O . ILE A 1 188 ? -9.755 -0.563 10.707 1.00 98.44 188 ILE A O 1
ATOM 1387 N N . TYR A 1 189 ? -8.302 -0.275 12.402 1.00 98.44 189 TYR A N 1
ATOM 1388 C CA . TYR A 1 189 ? -9.268 -0.381 13.486 1.00 98.44 189 TYR A CA 1
ATOM 1389 C C . TYR A 1 189 ? -9.381 0.934 14.254 1.00 98.44 189 TYR A C 1
ATOM 1391 O O . TYR A 1 189 ? -8.408 1.681 14.356 1.00 98.44 189 TYR A O 1
ATOM 1399 N N . THR A 1 190 ? -10.543 1.182 14.862 1.00 98.31 190 THR A N 1
ATOM 1400 C CA . THR A 1 190 ? -10.684 2.194 15.919 1.00 98.31 190 THR A CA 1
ATOM 1401 C C . THR A 1 190 ? -9.761 1.893 17.104 1.00 98.31 190 THR A C 1
ATOM 1403 O O . THR A 1 190 ? -9.208 0.798 17.235 1.00 98.31 190 THR A O 1
ATOM 1406 N N . ALA A 1 191 ? -9.634 2.857 18.015 1.00 96.75 191 ALA A N 1
ATOM 1407 C CA . ALA A 1 191 ? -8.817 2.713 19.212 1.00 96.75 191 ALA A CA 1
ATOM 1408 C C . ALA A 1 191 ? -9.211 1.510 20.098 1.00 96.75 191 ALA A C 1
ATOM 1410 O O . ALA A 1 191 ? -10.372 1.098 20.178 1.00 96.75 191 ALA A O 1
ATOM 1411 N N . LEU A 1 192 ? -8.212 0.980 20.809 1.00 93.94 192 LEU A N 1
ATOM 1412 C CA . LEU A 1 192 ? -8.376 0.005 21.891 1.00 93.94 192 LEU A CA 1
ATOM 1413 C C . LEU A 1 192 ? -9.191 0.594 23.065 1.00 93.94 192 LEU A C 1
ATOM 1415 O O . LEU A 1 192 ? -9.220 1.814 23.234 1.00 93.94 192 LEU A O 1
ATOM 1419 N N . PRO A 1 193 ? -9.816 -0.240 23.924 1.00 95.38 193 PRO A N 1
ATOM 1420 C CA . PRO A 1 193 ? -9.736 -1.708 23.988 1.00 95.38 193 PRO A CA 1
ATOM 1421 C C . PRO A 1 193 ? -10.773 -2.462 23.143 1.00 95.38 193 PRO A C 1
ATOM 1423 O O . PRO A 1 193 ? -10.672 -3.680 23.042 1.00 95.38 193 PRO A O 1
ATOM 1426 N N . ASN A 1 194 ? -11.743 -1.773 22.537 1.00 95.81 194 ASN A N 1
ATOM 1427 C CA . ASN A 1 194 ? -12.821 -2.391 21.756 1.00 95.81 194 ASN A CA 1
ATOM 1428 C C . ASN A 1 194 ? -12.705 -1.989 20.274 1.00 95.81 194 ASN A C 1
ATOM 1430 O O . ASN A 1 194 ? -13.471 -1.141 19.815 1.00 95.81 194 ASN A O 1
ATOM 1434 N N . PRO A 1 195 ? -11.722 -2.536 19.538 1.00 96.81 195 PRO A N 1
ATOM 1435 C CA . PRO A 1 195 ? -11.464 -2.141 18.161 1.00 96.81 195 PRO A CA 1
ATOM 1436 C C . PRO A 1 195 ? -12.593 -2.581 17.222 1.00 96.81 195 PRO A C 1
ATOM 1438 O O . PRO A 1 195 ? -13.000 -3.742 17.216 1.00 96.81 195 PRO A O 1
ATOM 1441 N N . VAL A 1 196 ? -13.051 -1.657 16.380 1.00 97.94 196 VAL A N 1
ATOM 1442 C CA . VAL A 1 196 ? -14.007 -1.882 15.288 1.00 97.94 196 VAL A CA 1
ATOM 1443 C C . VAL A 1 196 ? -13.288 -1.608 13.965 1.00 97.94 196 VAL A C 1
ATOM 1445 O O . VAL A 1 196 ? -12.575 -0.606 13.878 1.00 97.94 196 VAL A O 1
ATOM 1448 N N . PRO A 1 197 ? -13.407 -2.476 12.944 1.00 98.06 197 PRO A N 1
ATOM 1449 C CA . PRO A 1 197 ? -12.749 -2.245 11.662 1.00 98.06 197 PRO A CA 1
ATOM 1450 C C . PRO A 1 197 ? -13.359 -1.029 10.952 1.00 98.06 197 PRO A C 1
ATOM 1452 O O . PRO A 1 197 ? -14.576 -0.932 10.808 1.00 98.06 197 PRO A O 1
ATOM 1455 N N . LEU A 1 198 ? -12.500 -0.119 10.496 1.00 98.44 198 LEU A N 1
ATOM 1456 C CA . LEU A 1 198 ? -12.851 1.076 9.721 1.00 98.44 198 LEU A CA 1
ATOM 1457 C C . LEU A 1 198 ? -12.618 0.867 8.220 1.00 98.44 198 LEU A C 1
ATOM 1459 O O . LEU A 1 198 ? -13.386 1.353 7.395 1.00 98.44 198 LEU A O 1
ATOM 1463 N N . TRP A 1 199 ? -11.561 0.133 7.873 1.00 98.56 199 TRP A N 1
ATOM 1464 C CA . TRP A 1 199 ? -11.175 -0.182 6.499 1.00 98.56 199 TRP A CA 1
ATOM 1465 C C . TRP A 1 199 ? -10.434 -1.519 6.456 1.00 98.56 199 TRP A C 1
ATOM 1467 O O . TRP A 1 199 ? -9.744 -1.865 7.414 1.00 98.56 199 TRP A O 1
ATOM 1477 N N . SER A 1 200 ? -10.547 -2.255 5.350 1.00 97.56 200 SER A N 1
ATOM 1478 C CA . SER A 1 200 ? -9.824 -3.507 5.109 1.00 97.56 200 SER A CA 1
ATOM 1479 C C . SER A 1 200 ? -9.448 -3.637 3.634 1.00 97.56 200 SER A C 1
ATOM 1481 O O . SER A 1 200 ? -10.234 -3.262 2.762 1.00 97.56 200 SER A O 1
ATOM 1483 N N . SER A 1 201 ? -8.277 -4.221 3.360 1.00 96.25 201 SER A N 1
ATOM 1484 C CA . SER A 1 201 ? -7.839 -4.573 2.004 1.00 96.25 201 SER A CA 1
ATOM 1485 C C . SER A 1 201 ? -8.660 -5.700 1.372 1.00 96.25 201 SER A C 1
ATOM 1487 O O . SER A 1 201 ? -8.634 -5.857 0.153 1.00 96.25 201 SER A O 1
ATOM 1489 N N . GLY A 1 202 ? -9.382 -6.491 2.176 1.00 95.81 202 GLY A N 1
ATOM 1490 C CA . GLY A 1 202 ? -10.171 -7.628 1.700 1.00 95.81 202 GLY A CA 1
ATOM 1491 C C . GLY A 1 202 ? -9.324 -8.827 1.264 1.00 95.81 202 GLY A C 1
ATOM 1492 O O . GLY A 1 202 ? -9.786 -9.632 0.462 1.00 95.81 202 GLY A O 1
ATOM 1493 N N . THR A 1 203 ? -8.096 -8.945 1.773 1.00 94.31 203 THR A N 1
ATOM 1494 C CA . THR A 1 203 ? -7.117 -9.977 1.377 1.00 94.31 203 THR A CA 1
ATOM 1495 C C . THR A 1 203 ? -7.007 -11.129 2.382 1.00 94.31 203 THR A C 1
ATOM 1497 O O . THR A 1 203 ? -5.997 -11.821 2.422 1.00 94.31 203 THR A O 1
ATOM 1500 N N . SER A 1 204 ? -8.026 -11.350 3.218 1.00 92.88 204 SER A N 1
ATOM 1501 C CA . SER A 1 204 ? -8.011 -12.456 4.181 1.00 92.88 204 SER A CA 1
ATOM 1502 C C . SER A 1 204 ? -8.048 -13.830 3.496 1.00 92.88 204 SER A C 1
ATOM 1504 O O . SER A 1 204 ? -8.603 -13.999 2.411 1.00 92.88 204 SER A O 1
ATOM 1506 N N . GLY A 1 205 ? -7.478 -14.839 4.159 1.00 89.44 205 GLY A N 1
ATOM 1507 C CA . GLY A 1 205 ? -7.378 -16.209 3.639 1.00 89.44 205 GLY A CA 1
ATOM 1508 C C . GLY A 1 205 ? -6.065 -16.503 2.912 1.00 89.44 205 GLY A C 1
ATOM 1509 O O . GLY A 1 205 ? -5.896 -17.601 2.379 1.00 89.44 205 GLY A O 1
ATOM 1510 N N . HIS A 1 206 ? -5.129 -15.556 2.941 1.00 84.00 206 HIS A N 1
ATOM 1511 C CA . HIS A 1 206 ? -3.811 -15.654 2.333 1.00 84.00 206 HIS A CA 1
ATOM 1512 C C . HIS A 1 206 ? -2.736 -15.544 3.435 1.00 84.00 206 HIS A C 1
ATOM 1514 O O . HIS A 1 206 ? -2.190 -14.482 3.723 1.00 84.00 206 HIS A O 1
ATOM 1520 N N . PRO A 1 207 ? -2.474 -16.640 4.171 1.00 77.44 207 PRO A N 1
ATOM 1521 C CA . PRO A 1 207 ? -1.420 -16.641 5.177 1.00 77.44 207 PRO A CA 1
ATOM 1522 C C . PRO A 1 207 ? -0.046 -16.534 4.500 1.00 77.44 207 PRO A C 1
ATOM 1524 O O . PRO A 1 207 ? 0.154 -17.064 3.409 1.00 77.44 207 PRO A O 1
ATOM 1527 N N . SER A 1 208 ? 0.913 -15.908 5.188 1.00 74.06 208 SER A N 1
ATOM 1528 C CA . SER A 1 208 ? 2.270 -15.597 4.695 1.00 74.06 208 SER A CA 1
ATOM 1529 C C . SER A 1 208 ? 2.382 -14.427 3.715 1.00 74.06 208 SER A C 1
ATOM 1531 O O . SER A 1 208 ? 3.458 -14.211 3.154 1.00 74.06 208 SER A O 1
ATOM 1533 N N . ASP A 1 209 ? 1.325 -13.636 3.569 1.00 81.88 209 ASP A N 1
ATOM 1534 C CA . ASP A 1 209 ? 1.346 -12.414 2.780 1.00 81.88 209 ASP A CA 1
ATOM 1535 C C . ASP A 1 209 ? 2.362 -11.388 3.289 1.00 81.88 209 ASP A C 1
ATOM 1537 O O . ASP A 1 209 ? 2.820 -11.403 4.438 1.00 81.88 209 ASP A O 1
ATOM 1541 N N . CYS A 1 210 ? 2.678 -10.438 2.421 1.00 87.62 210 CYS A N 1
ATOM 1542 C CA . CYS A 1 210 ? 3.458 -9.266 2.774 1.00 87.62 210 CYS A CA 1
ATOM 1543 C C . CYS A 1 210 ? 2.842 -8.008 2.175 1.00 87.62 210 CYS A C 1
ATOM 1545 O O . CYS A 1 210 ? 2.371 -8.002 1.036 1.00 87.62 210 CYS A O 1
ATOM 1547 N N . VAL A 1 211 ? 2.903 -6.925 2.947 1.00 90.62 211 VAL A N 1
ATOM 1548 C CA . VAL A 1 211 ? 2.564 -5.583 2.470 1.00 90.62 211 VAL A CA 1
ATOM 1549 C C . VAL A 1 211 ? 3.848 -4.885 2.081 1.00 90.62 211 VAL A C 1
ATOM 1551 O O . VAL A 1 211 ? 4.772 -4.806 2.893 1.00 90.62 211 VAL A O 1
ATOM 1554 N N . ILE A 1 212 ? 3.892 -4.353 0.867 1.00 87.94 212 ILE A N 1
ATOM 1555 C CA . ILE A 1 212 ? 5.016 -3.583 0.365 1.00 87.94 212 ILE A CA 1
ATOM 1556 C C . ILE A 1 212 ? 4.538 -2.201 -0.045 1.00 87.94 212 ILE A C 1
ATOM 1558 O O . ILE A 1 212 ? 3.699 -2.082 -0.932 1.00 87.94 212 ILE A O 1
ATOM 1562 N N . PHE A 1 213 ? 5.113 -1.159 0.554 1.00 89.62 213 PHE A N 1
ATOM 1563 C CA . PHE A 1 213 ? 5.072 0.164 -0.065 1.00 89.62 213 PHE A CA 1
ATOM 1564 C C . PHE A 1 213 ? 6.252 0.278 -1.019 1.00 89.62 213 PHE A C 1
ATOM 1566 O O . PHE A 1 213 ? 7.409 0.192 -0.598 1.00 89.62 213 PHE A O 1
ATOM 1573 N N . GLN A 1 214 ? 5.943 0.360 -2.300 1.00 83.19 214 GLN A N 1
ATOM 1574 C CA . GLN A 1 214 ? 6.879 0.303 -3.403 1.00 83.19 214 GLN A CA 1
ATOM 1575 C C . GLN A 1 214 ? 7.385 1.714 -3.737 1.00 83.19 214 GLN A C 1
ATOM 1577 O O . GLN A 1 214 ? 6.720 2.716 -3.497 1.00 83.19 214 GLN A O 1
ATOM 1582 N N . GLY A 1 215 ? 8.601 1.811 -4.265 1.00 77.44 215 GLY A N 1
ATOM 1583 C CA . GLY A 1 215 ? 9.285 3.073 -4.546 1.00 77.44 215 GLY A CA 1
ATOM 1584 C C . GLY A 1 215 ? 8.740 3.807 -5.770 1.00 77.44 215 GLY A C 1
ATOM 1585 O O . GLY A 1 215 ? 9.131 4.945 -6.001 1.00 77.44 215 GLY A O 1
ATOM 1586 N N . ASP A 1 216 ? 7.851 3.166 -6.526 1.00 77.69 216 ASP A N 1
ATOM 1587 C CA . ASP A 1 216 ? 6.998 3.761 -7.557 1.00 77.69 216 ASP A CA 1
ATOM 1588 C C . ASP A 1 216 ? 5.722 4.400 -6.966 1.00 77.69 216 ASP A C 1
ATOM 1590 O O . ASP A 1 216 ? 4.851 4.813 -7.727 1.00 77.69 216 ASP A O 1
ATOM 1594 N N . GLY A 1 217 ? 5.586 4.428 -5.633 1.00 85.19 217 GLY A N 1
ATOM 1595 C CA . GLY A 1 217 ? 4.454 5.004 -4.911 1.00 85.19 217 GLY A CA 1
ATOM 1596 C C . GLY A 1 217 ? 3.268 4.063 -4.703 1.00 85.19 217 GLY A C 1
ATOM 1597 O O . GLY A 1 217 ? 2.242 4.497 -4.174 1.00 85.19 217 GLY A O 1
ATOM 1598 N N . ASN A 1 218 ? 3.373 2.784 -5.075 1.00 88.06 218 ASN A N 1
ATOM 1599 C CA . ASN A 1 218 ? 2.269 1.835 -4.960 1.00 88.06 218 ASN A CA 1
ATOM 1600 C C . ASN A 1 218 ? 2.301 1.065 -3.627 1.00 88.06 218 ASN A C 1
ATOM 1602 O O . ASN A 1 218 ? 3.323 0.500 -3.240 1.00 88.06 218 ASN A O 1
ATOM 1606 N N . LEU A 1 219 ? 1.177 0.985 -2.914 1.00 92.19 219 LEU A N 1
ATOM 1607 C CA . LEU A 1 219 ? 1.023 0.083 -1.770 1.00 92.19 219 LEU A CA 1
ATOM 1608 C C . LEU A 1 219 ? 0.427 -1.230 -2.266 1.00 92.19 219 LEU A C 1
ATOM 1610 O O . LEU A 1 219 ? -0.674 -1.229 -2.809 1.00 92.19 219 LEU A O 1
ATOM 1614 N N . VAL A 1 220 ? 1.126 -2.345 -2.074 1.00 89.81 220 VAL A N 1
ATOM 1615 C CA . VAL A 1 220 ? 0.755 -3.639 -2.659 1.00 89.81 220 VAL A CA 1
ATOM 1616 C C . VAL A 1 220 ? 0.773 -4.745 -1.615 1.00 89.81 220 VAL A C 1
ATOM 1618 O O . VAL A 1 220 ? 1.666 -4.798 -0.773 1.00 89.81 220 VAL A O 1
ATOM 1621 N N . ILE A 1 221 ? -0.202 -5.649 -1.694 1.00 91.88 221 ILE A N 1
ATOM 1622 C CA . ILE A 1 221 ? -0.243 -6.886 -0.909 1.00 91.88 221 ILE A CA 1
ATOM 1623 C C . ILE A 1 221 ? 0.032 -8.059 -1.841 1.00 91.88 221 ILE A C 1
ATOM 1625 O O . ILE A 1 221 ? -0.621 -8.206 -2.878 1.00 91.88 221 ILE A O 1
ATOM 1629 N N . TYR A 1 222 ? 0.991 -8.897 -1.465 1.00 88.00 222 TYR A N 1
ATOM 1630 C CA . TYR A 1 222 ? 1.387 -10.085 -2.215 1.00 88.00 222 TYR A CA 1
ATOM 1631 C C . TYR A 1 222 ? 1.149 -11.360 -1.411 1.00 88.00 222 TYR A C 1
ATOM 1633 O O . TYR A 1 222 ? 1.313 -11.315 -0.193 1.00 88.00 222 TYR A O 1
ATOM 1641 N N . PRO A 1 223 ? 0.911 -12.506 -2.087 1.00 85.38 223 PRO A N 1
ATOM 1642 C CA . PRO A 1 223 ? 0.660 -13.809 -1.466 1.00 85.38 223 PRO A CA 1
ATOM 1643 C C . PRO A 1 223 ? 1.908 -14.439 -0.806 1.00 85.38 223 PRO A C 1
ATOM 1645 O O . PRO A 1 223 ? 1.994 -15.656 -0.639 1.00 85.38 223 PRO A O 1
ATOM 1648 N N . GLY A 1 224 ? 2.949 -13.636 -0.563 1.00 83.56 224 GLY A N 1
ATOM 1649 C CA . GLY A 1 224 ? 4.246 -14.079 -0.074 1.00 83.56 224 GLY A CA 1
ATOM 1650 C C . GLY A 1 224 ? 5.410 -13.190 -0.494 1.00 83.56 224 GLY A C 1
ATOM 1651 O O . GLY A 1 224 ? 5.407 -12.556 -1.553 1.00 83.56 224 GLY A O 1
ATOM 1652 N N . CYS A 1 225 ? 6.440 -13.198 0.346 1.00 80.00 225 CYS A N 1
ATOM 1653 C CA . CYS A 1 225 ? 7.710 -12.513 0.146 1.00 80.00 225 CYS A CA 1
ATOM 1654 C C . CYS A 1 225 ? 8.875 -13.411 0.570 1.00 80.00 225 CYS A C 1
ATOM 1656 O O . CYS A 1 225 ? 8.757 -14.185 1.523 1.00 80.00 225 CYS A O 1
ATOM 1658 N N . THR A 1 226 ? 10.033 -13.280 -0.081 1.00 76.44 226 THR A N 1
ATOM 1659 C CA . THR A 1 226 ? 11.272 -13.857 0.455 1.00 76.44 226 THR A CA 1
ATOM 1660 C C . THR A 1 226 ? 11.594 -13.212 1.801 1.00 76.44 226 THR A C 1
ATOM 1662 O O . THR A 1 226 ? 11.491 -11.995 1.956 1.00 76.44 226 THR A O 1
ATOM 1665 N N . LYS A 1 227 ? 12.000 -14.017 2.784 1.00 64.75 227 LYS A N 1
ATOM 1666 C CA . LYS A 1 227 ? 12.592 -13.471 4.010 1.00 64.75 227 LYS A CA 1
ATOM 1667 C C . LYS A 1 227 ? 13.977 -12.894 3.658 1.00 64.75 227 LYS A C 1
ATOM 1669 O O . LYS A 1 227 ? 14.634 -13.501 2.807 1.00 64.75 227 LYS A O 1
ATOM 1674 N N . PRO A 1 228 ? 14.380 -11.744 4.228 1.00 52.22 228 PRO A N 1
ATOM 1675 C CA . PRO A 1 228 ? 15.741 -11.227 4.088 1.00 52.22 228 PRO A CA 1
ATOM 1676 C C . PRO A 1 228 ? 16.806 -12.255 4.483 1.00 52.22 228 PRO A C 1
ATOM 1678 O O . PRO A 1 228 ? 16.527 -13.067 5.399 1.00 52.22 228 PRO A O 1
#

InterPro domains:
  IPR001480 Bulb-type lectin domain [PS50927] (120-228)
  IPR036426 Bulb-type lectin domain superfamily [G3DSA:2.90.10.10] (77-164)
  IPR036426 Bulb-type lectin domain superfamily [G3DSA:2.90.10.10] (167-223)
  IPR036426 Bulb-type lectin domain superfamily [SSF51110] (122-222)

Foldseek 3Di:
DDDDDDDDDDDDDDDDDDDDDDDDDDDDDDDDDDDDDDDDDDDDPDPPDPPDQLQVQLVCLPQQSQQQWAFPLRAGDPHSVRSSVCSNVVTDIDGWFFFDKDWAWDKAQDKDKTWRDGHPVKTFDHHFPFKQPQFQQARWIFICDQQQKTFTFRHPQPPPPVRTPDIQPSGNQGRWMWTCHQQQKTFIWHHDDDTDTPGIRPRGNQGQKMWTCTNSRMTTIGSHMDDD